Protein AF-A0A1J5P901-F1 (afdb_monomer_lite)

Structure (mmCIF, N/CA/C/O backbone):
data_AF-A0A1J5P901-F1
#
_entry.id   AF-A0A1J5P901-F1
#
loop_
_atom_site.group_PDB
_atom_site.id
_atom_site.type_symbol
_atom_site.label_atom_id
_atom_site.label_alt_id
_atom_site.label_comp_id
_atom_site.label_asym_id
_atom_site.label_entity_id
_atom_site.label_seq_id
_atom_site.pdbx_PDB_ins_code
_atom_site.Cartn_x
_atom_site.Cartn_y
_atom_site.Cartn_z
_atom_site.occupancy
_atom_site.B_iso_or_equiv
_atom_site.auth_seq_id
_atom_site.auth_comp_id
_atom_site.auth_asym_id
_atom_site.auth_atom_id
_atom_site.pdbx_PDB_model_num
ATOM 1 N N . MET A 1 1 ? 9.856 7.456 2.196 1.00 56.25 1 MET A N 1
ATOM 2 C CA . MET A 1 1 ? 8.684 7.081 3.009 1.00 56.25 1 MET A CA 1
ATOM 3 C C . MET A 1 1 ? 7.449 7.337 2.166 1.00 56.25 1 MET A C 1
ATOM 5 O O . MET A 1 1 ? 7.352 8.436 1.635 1.00 56.25 1 MET A O 1
ATOM 9 N N . SER A 1 2 ? 6.586 6.342 1.961 1.00 74.00 2 SER A N 1
ATOM 10 C CA . SER A 1 2 ? 5.309 6.524 1.257 1.00 74.00 2 SER A CA 1
ATOM 11 C C . SER A 1 2 ? 4.240 7.080 2.201 1.00 74.00 2 SER A C 1
ATOM 13 O O . SER A 1 2 ? 4.301 6.855 3.410 1.00 74.00 2 SER A O 1
ATOM 15 N N . ASP A 1 3 ? 3.232 7.771 1.664 1.00 76.12 3 ASP A N 1
ATOM 16 C CA . ASP A 1 3 ? 2.115 8.296 2.467 1.00 76.12 3 ASP A CA 1
ATOM 17 C C . ASP A 1 3 ? 1.389 7.182 3.235 1.00 76.12 3 ASP A C 1
ATOM 19 O O . ASP A 1 3 ? 0.954 7.381 4.368 1.00 76.12 3 ASP A O 1
ATOM 23 N N . LEU A 1 4 ? 1.338 5.974 2.664 1.00 76.81 4 LEU A N 1
ATOM 24 C CA . LEU A 1 4 ? 0.795 4.792 3.326 1.00 76.81 4 LEU A CA 1
ATOM 25 C C . LEU A 1 4 ? 1.593 4.411 4.588 1.00 76.81 4 LEU A C 1
ATOM 27 O O . LEU A 1 4 ? 0.978 4.116 5.610 1.00 76.81 4 LEU A O 1
ATOM 31 N N . GLN A 1 5 ? 2.932 4.475 4.553 1.00 77.94 5 GLN A N 1
ATOM 32 C CA . GLN A 1 5 ? 3.780 4.263 5.740 1.00 77.94 5 GLN A CA 1
ATOM 33 C C . GLN A 1 5 ? 3.544 5.345 6.799 1.00 77.94 5 GLN A C 1
ATOM 35 O O . GLN A 1 5 ? 3.450 5.039 7.984 1.00 77.94 5 GLN A O 1
ATOM 40 N N . ILE A 1 6 ? 3.394 6.609 6.386 1.00 78.19 6 ILE A N 1
ATOM 41 C CA . ILE A 1 6 ? 3.147 7.724 7.315 1.00 78.19 6 ILE A CA 1
ATOM 42 C C . ILE A 1 6 ? 1.821 7.518 8.057 1.00 78.19 6 ILE A C 1
ATOM 44 O O . ILE A 1 6 ? 1.776 7.622 9.283 1.00 78.19 6 ILE A O 1
ATOM 48 N N . GLN A 1 7 ? 0.747 7.183 7.338 1.00 78.88 7 GLN A N 1
ATOM 49 C CA . GLN A 1 7 ? -0.568 6.968 7.948 1.00 78.88 7 GLN A CA 1
ATOM 50 C C . GLN A 1 7 ? -0.613 5.693 8.803 1.00 78.88 7 GLN A C 1
ATOM 52 O O . GLN A 1 7 ? -1.193 5.698 9.889 1.00 78.88 7 GLN A O 1
ATOM 57 N N . ALA A 1 8 ? 0.030 4.610 8.360 1.00 77.88 8 ALA A N 1
ATOM 58 C CA . ALA A 1 8 ? 0.092 3.352 9.102 1.00 77.88 8 ALA A CA 1
ATOM 59 C C . ALA A 1 8 ? 0.932 3.471 10.387 1.00 77.88 8 ALA A C 1
ATOM 61 O O . ALA A 1 8 ? 0.526 2.989 11.451 1.00 77.88 8 ALA A O 1
ATOM 62 N N . GLY A 1 9 ? 2.064 4.175 10.312 1.00 77.19 9 GLY A N 1
ATOM 63 C CA . GLY A 1 9 ? 2.898 4.519 11.460 1.00 77.19 9 GLY A CA 1
ATOM 64 C C . GLY A 1 9 ? 2.169 5.437 12.440 1.00 77.19 9 GLY A C 1
ATOM 65 O O . GLY A 1 9 ? 2.145 5.151 13.636 1.00 77.19 9 GLY A O 1
ATOM 66 N N . SER A 1 10 ? 1.488 6.474 11.939 1.00 81.12 10 SER A N 1
ATOM 67 C CA . SER A 1 10 ? 0.674 7.377 12.762 1.00 81.12 10 SER A CA 1
ATOM 68 C C . SER A 1 10 ? -0.440 6.631 13.498 1.00 81.12 10 SER A C 1
ATOM 70 O O . SER A 1 10 ? -0.573 6.792 14.710 1.00 81.12 10 SER A O 1
ATOM 72 N N . LEU A 1 11 ? -1.181 5.744 12.819 1.00 81.62 11 LEU A N 1
ATOM 73 C CA . LEU A 1 11 ? -2.209 4.924 13.465 1.00 81.62 11 LEU A CA 1
ATOM 74 C C . LEU A 1 11 ? -1.613 4.011 14.541 1.00 81.62 11 LEU A C 1
ATOM 76 O O . LEU A 1 11 ? -2.165 3.912 15.634 1.00 81.62 11 LEU A O 1
ATOM 80 N N . SER A 1 12 ? -0.480 3.367 14.253 1.00 80.50 12 SER A N 1
ATOM 81 C CA . SER A 1 12 ? 0.206 2.489 15.208 1.00 80.50 12 SER A CA 1
ATOM 82 C C . SER A 1 12 ? 0.647 3.244 16.456 1.00 80.50 12 SER A C 1
ATOM 84 O O . SER A 1 12 ? 0.501 2.747 17.573 1.00 80.50 12 SER A O 1
ATOM 86 N N . GLN A 1 13 ? 1.160 4.458 16.270 1.00 79.69 13 GLN A N 1
ATOM 87 C CA . GLN A 1 13 ? 1.625 5.315 17.348 1.00 79.69 13 GLN A CA 1
ATOM 88 C C . GLN A 1 13 ? 0.450 5.832 18.186 1.00 79.69 13 GLN A C 1
ATOM 90 O O . GLN A 1 13 ? 0.467 5.673 19.401 1.00 79.69 13 GLN A O 1
ATOM 95 N N . LEU A 1 14 ? -0.616 6.322 17.546 1.00 77.44 14 LEU A N 1
ATOM 96 C CA . LEU A 1 14 ? -1.849 6.761 18.213 1.00 77.44 14 LEU A CA 1
ATOM 97 C C . LEU A 1 14 ? -2.552 5.623 18.969 1.00 77.44 14 LEU A C 1
ATOM 99 O O . LEU A 1 14 ? -3.108 5.831 20.043 1.00 77.44 14 LEU A O 1
ATOM 103 N N . ALA A 1 15 ? -2.522 4.407 18.427 1.00 77.12 15 ALA A N 1
ATOM 104 C CA . ALA A 1 15 ? -3.073 3.225 19.079 1.00 77.12 15 ALA A CA 1
ATOM 105 C C . ALA A 1 15 ? -2.242 2.758 20.287 1.00 77.12 15 ALA A C 1
ATOM 107 O O . ALA A 1 15 ? -2.788 2.135 21.198 1.00 77.12 15 ALA A O 1
ATOM 108 N N . SER A 1 16 ? -0.939 3.056 20.292 1.00 72.44 16 SER A N 1
ATOM 109 C CA . SER A 1 16 ? -0.000 2.671 21.354 1.00 72.44 16 SER A CA 1
ATOM 110 C C . SER A 1 16 ? 0.144 3.735 22.447 1.00 72.44 16 SER A C 1
ATOM 112 O O . SER A 1 16 ? 0.612 3.415 23.540 1.00 72.44 16 SER A O 1
ATOM 114 N N . ASP A 1 17 ? -0.255 4.982 22.175 1.00 70.25 17 ASP A N 1
ATOM 115 C CA . ASP A 1 17 ? -0.179 6.100 23.117 1.00 70.25 17 ASP A CA 1
ATOM 116 C C . ASP A 1 17 ? -1.301 5.973 24.162 1.00 70.25 17 ASP A C 1
ATOM 118 O O . ASP A 1 17 ? -2.434 6.445 24.022 1.00 70.25 17 ASP A O 1
ATOM 122 N N . GLY A 1 18 ? -1.001 5.170 25.183 1.00 58.97 18 GLY A N 1
ATOM 123 C CA . GLY A 1 18 ? -1.929 4.717 26.206 1.00 58.97 18 GLY A CA 1
ATOM 124 C C . GLY A 1 18 ? -2.666 5.864 26.900 1.00 58.97 18 GLY A C 1
ATOM 125 O O . GLY A 1 18 ? -2.140 6.482 27.819 1.00 58.97 18 GLY A O 1
ATOM 126 N N . LYS A 1 19 ? -3.944 6.025 26.527 1.00 55.53 19 LYS A N 1
ATOM 127 C CA . LYS A 1 19 ? -5.032 6.792 27.179 1.00 55.53 19 LYS A CA 1
ATOM 128 C C . LYS A 1 19 ? -5.231 8.265 26.801 1.00 55.53 19 LYS A C 1
ATOM 130 O O . LYS A 1 19 ? -6.296 8.779 27.130 1.00 55.53 19 LYS A O 1
ATOM 135 N N . THR A 1 20 ? -4.328 8.926 26.084 1.00 60.38 20 THR A N 1
ATOM 136 C CA . THR A 1 20 ? -4.456 10.364 25.740 1.00 60.38 20 THR A CA 1
ATOM 137 C C . THR A 1 20 ? -5.143 10.643 24.405 1.00 60.38 20 THR A C 1
ATOM 139 O O . THR A 1 20 ? -5.625 11.754 24.196 1.00 60.38 20 THR A O 1
ATOM 142 N N . VAL A 1 21 ? -5.230 9.656 23.510 1.00 68.38 21 VAL A N 1
ATOM 143 C CA . VAL A 1 21 ? -5.792 9.854 22.166 1.00 68.38 21 VAL A CA 1
ATOM 144 C C . VAL A 1 21 ? -7.317 9.767 22.181 1.00 68.38 21 VAL A C 1
ATOM 146 O O . VAL A 1 21 ? -7.892 8.764 22.632 1.00 68.38 21 VAL A O 1
ATOM 149 N N . SER A 1 22 ? -7.980 10.805 21.663 1.00 78.75 22 SER A N 1
ATOM 150 C CA . SER A 1 22 ? -9.438 10.848 21.607 1.00 78.75 22 SER A CA 1
ATOM 151 C C . SER A 1 22 ? -9.991 9.810 20.611 1.00 78.75 22 SER A C 1
ATOM 153 O O . SER A 1 22 ? -9.355 9.511 19.595 1.00 78.75 22 SER A O 1
ATOM 155 N N . PRO A 1 23 ? -11.197 9.257 20.845 1.00 79.25 23 PRO A N 1
ATOM 156 C CA . PRO A 1 23 ? -11.860 8.381 19.874 1.00 79.25 23 PRO A CA 1
ATOM 157 C C . PRO A 1 23 ? -12.034 9.030 18.491 1.00 79.25 23 PRO A C 1
ATOM 159 O O . PRO A 1 23 ? -12.030 8.340 17.470 1.00 79.25 23 PRO A O 1
ATOM 162 N N . GLN A 1 24 ? -12.152 10.360 18.449 1.00 81.94 24 GLN A N 1
ATOM 163 C CA . GLN A 1 24 ? -12.277 11.135 17.219 1.00 81.94 24 GLN A CA 1
ATOM 164 C C . GLN A 1 24 ? -10.964 11.178 16.423 1.00 81.94 24 GLN A C 1
ATOM 166 O O . GLN A 1 24 ? -10.995 11.025 15.199 1.00 81.94 24 GLN A O 1
ATOM 171 N N . ASP A 1 25 ? -9.820 11.309 17.097 1.00 80.12 25 ASP A N 1
ATOM 172 C CA . ASP A 1 25 ? -8.501 11.269 16.452 1.00 80.12 25 ASP A CA 1
ATOM 173 C C . ASP A 1 25 ? -8.222 9.880 15.871 1.00 80.12 25 ASP A C 1
ATOM 175 O O . ASP A 1 25 ? -7.805 9.758 14.720 1.00 80.12 25 ASP A O 1
ATOM 179 N N . LEU A 1 26 ? -8.552 8.820 16.619 1.00 82.88 26 LEU A N 1
ATOM 180 C CA . LEU A 1 26 ? -8.452 7.438 16.134 1.00 82.88 26 LEU A CA 1
ATOM 181 C C . LEU A 1 26 ? -9.359 7.196 14.927 1.00 82.88 26 LEU A C 1
ATOM 183 O O . LEU A 1 26 ? -8.920 6.639 13.925 1.00 82.88 26 LEU A O 1
ATOM 187 N N . THR A 1 27 ? -10.609 7.654 14.986 1.00 86.38 27 THR A N 1
ATOM 188 C CA . THR A 1 27 ? -11.549 7.537 13.863 1.00 86.38 27 THR A CA 1
ATOM 189 C C . THR A 1 27 ? -11.035 8.265 12.619 1.00 86.38 27 THR A C 1
ATOM 191 O O . THR A 1 27 ? -11.126 7.737 11.508 1.00 86.38 27 THR A O 1
ATOM 194 N N . SER A 1 28 ? -10.450 9.451 12.795 1.00 83.00 28 SER A N 1
ATOM 195 C CA . SER A 1 28 ? -9.875 10.240 11.701 1.00 83.00 28 SER A CA 1
ATOM 196 C C . SER A 1 28 ? -8.655 9.550 11.090 1.00 83.00 28 SER A C 1
ATOM 198 O O . SER A 1 28 ? -8.580 9.420 9.870 1.00 83.00 28 SER A O 1
ATOM 200 N N . ALA A 1 29 ? -7.749 9.029 11.921 1.00 83.50 29 ALA A N 1
ATOM 201 C CA . ALA A 1 29 ? -6.572 8.287 11.473 1.00 83.50 29 ALA A CA 1
ATOM 202 C C . ALA A 1 29 ? -6.953 7.009 10.707 1.00 83.50 29 ALA A C 1
ATOM 204 O O . ALA A 1 29 ? -6.410 6.740 9.638 1.00 83.50 29 ALA A O 1
ATOM 205 N N . VAL A 1 30 ? -7.940 6.250 11.198 1.00 88.00 30 VAL A N 1
ATOM 206 C CA . VAL A 1 30 ? -8.452 5.057 10.503 1.00 88.00 30 VAL A CA 1
ATOM 207 C C . VAL A 1 30 ? -9.093 5.428 9.168 1.00 88.00 30 VAL A C 1
ATOM 209 O O . VAL A 1 30 ? -8.835 4.772 8.161 1.00 88.00 30 VAL A O 1
ATOM 212 N N . THR A 1 31 ? -9.890 6.497 9.131 1.00 87.56 31 THR A N 1
ATOM 213 C CA . THR A 1 31 ? -10.518 6.985 7.893 1.00 87.56 31 THR A CA 1
ATOM 214 C C . THR A 1 31 ? -9.466 7.391 6.861 1.00 87.56 31 THR A C 1
ATOM 216 O O . THR A 1 31 ? -9.563 7.002 5.694 1.00 87.56 31 THR A O 1
ATOM 219 N N . ALA A 1 32 ? -8.436 8.126 7.288 1.00 84.12 32 ALA A N 1
ATOM 220 C CA . ALA A 1 32 ? -7.321 8.513 6.434 1.00 84.12 32 ALA A CA 1
ATOM 221 C C . ALA A 1 32 ? -6.581 7.281 5.902 1.00 84.12 32 ALA A C 1
ATOM 223 O O . ALA A 1 32 ? -6.389 7.165 4.693 1.00 84.12 32 ALA A O 1
ATOM 224 N N . LEU A 1 33 ? -6.241 6.323 6.768 1.00 84.94 33 LEU A N 1
ATOM 225 C CA . LEU A 1 33 ? -5.533 5.110 6.367 1.00 84.94 33 LEU A CA 1
ATOM 226 C C . LEU A 1 33 ? -6.336 4.272 5.363 1.00 84.94 33 LEU A C 1
ATOM 228 O O . LEU A 1 33 ? -5.783 3.853 4.350 1.00 84.94 33 LEU A O 1
ATOM 232 N N . VAL A 1 34 ? -7.638 4.075 5.592 1.00 88.31 34 VAL A N 1
ATOM 233 C CA . VAL A 1 34 ? -8.535 3.376 4.653 1.00 88.31 34 VAL A CA 1
ATOM 234 C C . VAL A 1 34 ? -8.572 4.085 3.295 1.00 88.31 34 VAL A C 1
ATOM 236 O O . VAL A 1 34 ? -8.455 3.435 2.256 1.00 88.31 34 VAL A O 1
ATOM 239 N N . SER A 1 35 ? -8.686 5.416 3.291 1.00 86.25 35 SER A N 1
ATOM 240 C CA . SER A 1 35 ? -8.692 6.222 2.064 1.00 86.25 35 SER A CA 1
ATOM 241 C C . SER A 1 35 ? -7.374 6.108 1.288 1.00 86.25 35 SER A C 1
ATOM 243 O O . SER A 1 35 ? -7.373 5.838 0.083 1.00 86.25 35 SER A O 1
ATOM 245 N N . PHE A 1 36 ? -6.239 6.244 1.977 1.00 82.94 36 PHE A N 1
ATOM 246 C CA . PHE A 1 36 ? -4.911 6.123 1.373 1.00 82.94 36 PHE A CA 1
ATOM 247 C C . PHE A 1 36 ? -4.635 4.715 0.859 1.00 82.94 36 PHE A C 1
ATOM 249 O O . PHE A 1 36 ? -4.092 4.558 -0.235 1.00 82.94 36 PHE A O 1
ATOM 256 N N . PHE A 1 37 ? -5.040 3.692 1.605 1.00 85.00 37 PHE A N 1
ATOM 257 C CA . PHE A 1 37 ? -4.918 2.306 1.181 1.00 85.00 37 PHE A CA 1
ATOM 258 C C . PHE A 1 37 ? -5.706 2.056 -0.112 1.00 85.00 37 PHE A C 1
ATOM 260 O O . PHE A 1 37 ? -5.144 1.552 -1.082 1.00 85.00 37 PHE A O 1
ATOM 267 N N . ASN A 1 38 ? -6.968 2.490 -0.174 1.00 86.88 38 ASN A N 1
ATOM 268 C CA . ASN A 1 38 ? -7.804 2.357 -1.372 1.00 86.88 38 ASN A CA 1
ATOM 269 C C . ASN A 1 38 ? -7.259 3.152 -2.566 1.00 86.88 38 ASN A C 1
ATOM 271 O O . ASN A 1 38 ? -7.299 2.681 -3.700 1.00 86.88 38 ASN A O 1
ATOM 275 N N . THR A 1 39 ? -6.720 4.347 -2.321 1.00 84.25 39 THR A N 1
ATOM 276 C CA . THR A 1 39 ? -6.077 5.162 -3.362 1.00 84.25 39 THR A CA 1
ATOM 277 C C . THR A 1 39 ? -4.817 4.478 -3.893 1.00 84.25 39 THR A C 1
ATOM 279 O O . THR A 1 39 ? -4.583 4.449 -5.103 1.00 84.25 39 THR A O 1
ATOM 282 N N . SER A 1 40 ? -4.024 3.876 -3.005 1.00 80.38 40 SER A N 1
ATOM 283 C CA . SER A 1 40 ? -2.800 3.157 -3.365 1.00 80.38 40 SER A CA 1
ATOM 284 C C . SER A 1 40 ? -3.113 1.916 -4.199 1.00 80.38 40 SER A C 1
ATOM 286 O O . SER A 1 40 ? -2.547 1.752 -5.277 1.00 80.38 40 SER A O 1
ATOM 288 N N . THR A 1 41 ? -4.069 1.083 -3.775 1.00 82.38 41 THR A N 1
ATOM 289 C CA . THR A 1 41 ? -4.474 -0.110 -4.540 1.00 82.38 41 THR A CA 1
ATOM 290 C C . THR A 1 41 ? -5.100 0.259 -5.885 1.00 82.38 41 THR A C 1
ATOM 292 O O . THR A 1 41 ? -4.784 -0.364 -6.897 1.00 82.38 41 THR A O 1
ATOM 295 N N . ALA A 1 42 ? -5.906 1.324 -5.957 1.00 82.19 42 ALA A N 1
ATOM 296 C CA . ALA A 1 42 ? -6.435 1.832 -7.225 1.00 82.19 42 ALA A CA 1
ATOM 297 C C . ALA A 1 42 ? -5.326 2.325 -8.173 1.00 82.19 42 ALA A C 1
ATOM 299 O O . ALA A 1 42 ? -5.357 2.034 -9.372 1.00 82.19 42 ALA A O 1
ATOM 300 N N . THR A 1 43 ? -4.322 3.029 -7.641 1.00 79.88 43 THR A N 1
ATOM 301 C CA . THR A 1 43 ? -3.163 3.510 -8.412 1.00 79.88 43 THR A CA 1
ATOM 302 C C . THR A 1 43 ? -2.361 2.341 -8.974 1.00 79.88 43 THR A C 1
ATOM 304 O O . THR A 1 43 ? -2.064 2.304 -10.168 1.00 79.88 43 THR A O 1
ATOM 307 N N . VAL A 1 44 ? -2.075 1.340 -8.141 1.00 80.81 44 VAL A N 1
ATOM 308 C CA . VAL A 1 44 ? -1.341 0.133 -8.535 1.00 80.81 44 VAL A CA 1
ATOM 309 C C . VAL A 1 44 ? -2.114 -0.671 -9.587 1.00 80.81 44 VAL A C 1
ATOM 311 O O . VAL A 1 44 ? -1.541 -1.077 -10.596 1.00 80.81 44 VAL A O 1
ATOM 314 N N . ARG A 1 45 ? -3.431 -0.841 -9.431 1.00 80.94 45 ARG A N 1
ATOM 315 C CA . ARG A 1 45 ? -4.275 -1.512 -10.438 1.00 80.94 45 ARG A CA 1
ATOM 316 C C . ARG A 1 45 ? -4.331 -0.757 -11.758 1.00 80.94 45 ARG A C 1
ATOM 318 O O . ARG A 1 45 ? -4.314 -1.385 -12.813 1.00 80.94 45 ARG A O 1
ATOM 325 N N . THR A 1 46 ? -4.365 0.573 -11.706 1.00 79.81 46 THR A N 1
ATOM 326 C CA . THR A 1 46 ? -4.294 1.415 -12.907 1.00 79.81 46 THR A CA 1
ATOM 327 C C . THR A 1 46 ? -2.959 1.209 -13.617 1.00 79.81 46 THR A C 1
ATOM 329 O O . THR A 1 46 ? -2.947 0.987 -14.824 1.00 79.81 46 THR A O 1
ATOM 332 N N . ALA A 1 47 ? -1.848 1.184 -12.873 1.00 72.88 47 ALA A N 1
ATOM 333 C CA . ALA A 1 47 ? -0.527 0.886 -13.423 1.00 72.88 47 ALA A CA 1
ATOM 334 C C . ALA A 1 47 ? -0.458 -0.524 -14.040 1.00 72.88 47 ALA A C 1
ATOM 336 O O . ALA A 1 47 ? 0.103 -0.692 -15.119 1.00 72.88 47 ALA A O 1
ATOM 337 N N . ALA A 1 48 ? -1.097 -1.519 -13.416 1.00 76.00 48 ALA A N 1
ATOM 338 C CA . ALA A 1 48 ? -1.183 -2.883 -13.940 1.00 76.00 48 ALA A CA 1
ATOM 339 C C . ALA A 1 48 ? -2.046 -3.021 -15.209 1.00 76.00 48 ALA A C 1
ATOM 341 O O . ALA A 1 48 ? -1.910 -4.006 -15.938 1.00 76.00 48 ALA A O 1
ATOM 342 N N . ALA A 1 49 ? -2.956 -2.074 -15.454 1.00 76.50 49 ALA A N 1
ATOM 343 C CA . ALA A 1 49 ? -3.858 -2.064 -16.604 1.00 76.50 49 ALA A CA 1
ATOM 344 C C . ALA A 1 49 ? -3.304 -1.281 -17.807 1.00 76.50 49 ALA A C 1
ATOM 346 O O . ALA A 1 49 ? -3.912 -1.314 -18.879 1.00 76.50 49 ALA A O 1
ATOM 347 N N . LEU A 1 50 ? -2.175 -0.575 -17.650 1.00 72.75 50 LEU A N 1
ATOM 348 C CA . LEU A 1 50 ? -1.569 0.178 -18.744 1.00 72.75 50 LEU A CA 1
ATOM 349 C C . LEU A 1 50 ? -1.095 -0.779 -19.854 1.00 72.75 50 LEU A C 1
ATOM 351 O O . LEU A 1 50 ? -0.340 -1.715 -19.581 1.00 72.75 50 LEU A O 1
ATOM 355 N N . PRO A 1 51 ? -1.508 -0.558 -21.115 1.00 61.53 51 PRO A N 1
ATOM 356 C CA . PRO A 1 51 ? -1.021 -1.347 -22.237 1.00 61.53 51 PRO A CA 1
ATOM 357 C C . PRO A 1 51 ? 0.470 -1.061 -22.464 1.00 61.53 51 PRO A C 1
ATOM 359 O O . PRO A 1 51 ? 0.876 0.093 -22.594 1.00 61.53 51 PRO A O 1
ATOM 362 N N . GLY A 1 52 ? 1.291 -2.111 -22.512 1.00 67.25 52 GLY A N 1
ATOM 363 C CA . GLY A 1 52 ? 2.743 -1.977 -22.607 1.00 67.25 52 GLY A CA 1
ATOM 364 C C . GLY A 1 52 ? 3.485 -3.236 -22.168 1.00 67.25 52 GLY A C 1
ATOM 365 O O . GLY A 1 52 ? 2.996 -4.350 -22.347 1.00 67.25 52 GLY A O 1
ATOM 366 N N . ASP A 1 53 ? 4.685 -3.048 -21.618 1.00 60.28 53 ASP A N 1
ATOM 367 C CA . ASP A 1 53 ? 5.560 -4.130 -21.164 1.00 60.28 53 ASP A CA 1
ATOM 368 C C . ASP A 1 53 ? 4.875 -4.982 -20.065 1.00 60.28 53 ASP A C 1
ATOM 370 O O . ASP A 1 53 ? 4.389 -4.426 -19.075 1.00 60.28 53 ASP A O 1
ATOM 374 N N . PRO A 1 54 ? 4.798 -6.322 -20.205 1.00 62.78 54 PRO A N 1
ATOM 375 C CA . PRO A 1 54 ? 4.119 -7.193 -19.241 1.00 62.78 54 PRO A CA 1
ATOM 376 C C . PRO A 1 54 ? 4.779 -7.224 -17.856 1.00 62.78 54 PRO A C 1
ATOM 378 O O . PRO A 1 54 ? 4.135 -7.623 -16.886 1.00 62.78 54 PRO A O 1
ATOM 381 N N . VAL A 1 55 ? 6.045 -6.819 -17.748 1.00 64.19 55 VAL A N 1
ATOM 382 C CA . VAL A 1 55 ? 6.828 -6.911 -16.511 1.00 64.19 55 VAL A CA 1
ATOM 383 C C . VAL A 1 55 ? 6.373 -5.890 -15.448 1.00 64.19 55 VAL A C 1
ATOM 385 O O . VAL A 1 55 ? 5.994 -6.327 -14.361 1.00 64.19 55 VAL A O 1
ATOM 388 N N . PRO A 1 56 ? 6.282 -4.571 -15.732 1.00 68.25 56 PRO A N 1
ATOM 389 C CA . PRO A 1 56 ? 5.671 -3.598 -14.818 1.00 68.25 56 PRO A CA 1
ATOM 390 C C . PRO A 1 56 ? 4.247 -3.963 -14.380 1.00 68.25 56 PRO A C 1
ATOM 392 O O . PRO A 1 56 ? 3.858 -3.704 -13.243 1.00 68.25 56 PRO A O 1
ATOM 395 N N . ALA A 1 57 ? 3.470 -4.596 -15.265 1.00 73.25 57 ALA A N 1
ATOM 396 C CA . ALA A 1 57 ? 2.115 -5.032 -14.947 1.00 73.25 57 ALA A CA 1
ATOM 397 C C . ALA A 1 57 ? 2.084 -6.217 -13.963 1.00 73.25 57 ALA A C 1
ATOM 399 O O . ALA A 1 57 ? 1.165 -6.315 -13.149 1.00 73.25 57 ALA A O 1
ATOM 400 N N . GLN A 1 58 ? 3.070 -7.117 -14.021 1.00 76.50 58 GLN A N 1
ATOM 401 C CA . GLN A 1 58 ? 3.226 -8.207 -13.054 1.00 76.50 58 GLN A CA 1
ATOM 402 C C . GLN A 1 58 ? 3.693 -7.694 -11.692 1.00 76.50 58 GLN A C 1
ATOM 404 O O . GLN A 1 58 ? 3.106 -8.083 -10.686 1.00 76.50 58 GLN A O 1
ATOM 409 N N . ASP A 1 59 ? 4.668 -6.784 -11.664 1.00 78.31 59 ASP A N 1
ATOM 410 C CA . ASP A 1 59 ? 5.162 -6.183 -10.419 1.00 78.31 59 ASP A CA 1
ATOM 411 C C . ASP A 1 59 ? 4.043 -5.381 -9.727 1.00 78.31 59 ASP A C 1
ATOM 413 O O . ASP A 1 59 ? 3.805 -5.541 -8.533 1.00 78.31 59 ASP A O 1
ATOM 417 N N . ALA A 1 60 ? 3.249 -4.616 -10.487 1.00 77.56 60 ALA A N 1
ATOM 418 C CA . ALA A 1 60 ? 2.069 -3.931 -9.961 1.00 77.56 60 ALA A CA 1
ATOM 419 C C . ALA A 1 60 ? 1.007 -4.910 -9.416 1.00 77.56 60 ALA A C 1
ATOM 421 O O . ALA A 1 60 ? 0.449 -4.687 -8.344 1.00 77.56 60 ALA A O 1
ATOM 422 N N . LYS A 1 61 ? 0.744 -6.037 -10.091 1.00 80.75 61 LYS A N 1
ATOM 423 C CA . LYS A 1 61 ? -0.141 -7.082 -9.541 1.00 80.75 61 LYS A CA 1
ATOM 424 C C . LYS A 1 61 ? 0.417 -7.702 -8.259 1.00 80.75 61 LYS A C 1
ATOM 426 O O . LYS A 1 61 ? -0.368 -7.986 -7.359 1.00 80.75 61 LYS A O 1
ATOM 431 N N . GLY A 1 62 ? 1.735 -7.889 -8.175 1.00 81.00 62 GLY A N 1
ATOM 432 C CA . GLY A 1 62 ? 2.424 -8.340 -6.965 1.00 81.00 62 GLY A CA 1
ATOM 433 C C . GLY A 1 62 ? 2.192 -7.381 -5.799 1.00 81.00 62 GLY A C 1
ATOM 434 O O . GLY A 1 62 ? 1.719 -7.808 -4.751 1.00 81.00 62 GLY A O 1
ATOM 435 N N . ILE A 1 63 ? 2.381 -6.077 -6.026 1.00 81.12 63 ILE A N 1
ATOM 436 C CA . ILE A 1 63 ? 2.131 -5.027 -5.024 1.00 81.12 63 ILE A CA 1
ATOM 437 C C . ILE A 1 63 ? 0.662 -5.027 -4.570 1.00 81.12 63 ILE A C 1
ATOM 439 O O . ILE A 1 63 ? 0.391 -4.967 -3.372 1.00 81.12 63 ILE A O 1
ATOM 443 N N . ASP A 1 64 ? -0.306 -5.122 -5.492 1.00 83.12 64 ASP A N 1
ATOM 444 C CA . ASP A 1 64 ? -1.735 -5.180 -5.130 1.00 83.12 64 ASP A CA 1
ATOM 445 C C . ASP A 1 64 ? -2.044 -6.421 -4.277 1.00 83.12 64 ASP A C 1
ATOM 447 O O . ASP A 1 64 ? -2.729 -6.323 -3.260 1.00 83.12 64 ASP A O 1
ATOM 451 N N . GLN A 1 65 ? -1.492 -7.585 -4.633 1.00 83.69 65 GLN A N 1
ATOM 452 C CA . GLN A 1 65 ? -1.657 -8.818 -3.859 1.00 83.69 65 GLN A CA 1
ATOM 453 C C . GLN A 1 65 ? -1.000 -8.735 -2.481 1.00 83.69 65 GLN A C 1
ATOM 455 O O . GLN A 1 65 ? -1.617 -9.145 -1.496 1.00 83.69 65 GLN A O 1
ATOM 460 N N . ALA A 1 66 ? 0.210 -8.183 -2.391 1.00 82.25 66 ALA A N 1
ATOM 461 C CA . ALA A 1 66 ? 0.920 -7.988 -1.136 1.00 82.25 66 ALA A CA 1
ATOM 462 C C . ALA A 1 66 ? 0.119 -7.074 -0.202 1.00 82.25 66 ALA A C 1
ATOM 464 O O . ALA A 1 66 ? -0.209 -7.481 0.914 1.00 82.25 66 ALA A O 1
ATOM 465 N N . LEU A 1 67 ? -0.327 -5.912 -0.691 1.00 79.88 67 LEU A N 1
ATOM 466 C CA . LEU A 1 67 ? -1.171 -4.986 0.068 1.00 79.88 67 LEU A CA 1
ATOM 467 C C . LEU A 1 67 ? -2.496 -5.631 0.492 1.00 79.88 67 LEU A C 1
ATOM 469 O O . LEU A 1 67 ? -2.880 -5.527 1.656 1.00 79.88 67 LEU A O 1
ATOM 473 N N . MET A 1 68 ? -3.184 -6.350 -0.400 1.00 82.25 68 MET A N 1
ATOM 474 C CA . MET A 1 68 ? -4.416 -7.076 -0.059 1.00 82.25 68 MET A CA 1
ATOM 475 C C . MET A 1 68 ? -4.182 -8.171 0.986 1.00 82.25 68 MET A C 1
ATOM 477 O O . MET A 1 68 ? -5.014 -8.361 1.877 1.00 82.25 68 MET A O 1
ATOM 481 N N . SER A 1 69 ? -3.043 -8.865 0.929 1.00 79.25 69 SER A N 1
ATOM 482 C CA . SER A 1 69 ? -2.708 -9.936 1.869 1.00 79.25 69 SER A CA 1
ATOM 483 C C . SER A 1 69 ? -2.558 -9.434 3.306 1.00 79.25 69 SER A C 1
ATOM 485 O O . SER A 1 69 ? -2.930 -10.157 4.231 1.00 79.25 69 SER A O 1
ATOM 487 N N . THR A 1 70 ? -2.126 -8.178 3.495 1.00 75.44 70 THR A N 1
ATOM 488 C CA . THR A 1 70 ? -2.023 -7.551 4.827 1.00 75.44 70 THR A CA 1
ATOM 489 C C . THR A 1 70 ? -3.359 -7.447 5.551 1.00 75.44 70 THR A C 1
ATOM 491 O O . THR A 1 70 ? -3.387 -7.389 6.782 1.00 75.44 70 THR A O 1
ATOM 494 N N . VAL A 1 71 ? -4.460 -7.444 4.792 1.00 73.44 71 VAL A N 1
ATOM 495 C CA . VAL A 1 71 ? -5.814 -7.313 5.327 1.00 73.44 71 VAL A CA 1
ATOM 496 C C . VAL A 1 71 ? -6.594 -8.624 5.248 1.00 73.44 71 VAL A C 1
ATOM 498 O O . VAL A 1 71 ? -7.364 -8.907 6.159 1.00 73.44 71 VAL A O 1
ATOM 501 N N . ALA A 1 72 ? -6.403 -9.436 4.202 1.00 66.81 72 ALA A N 1
ATOM 502 C CA . ALA A 1 72 ? -7.273 -10.575 3.897 1.00 66.81 72 ALA A CA 1
ATOM 503 C C . ALA A 1 72 ? -6.807 -11.943 4.440 1.00 66.81 72 ALA A C 1
ATOM 505 O O . ALA A 1 72 ? -7.652 -12.782 4.746 1.00 66.81 72 ALA A O 1
ATOM 506 N N . ASN A 1 73 ? -5.499 -12.200 4.567 1.00 58.09 73 ASN A N 1
ATOM 507 C CA . ASN A 1 73 ? -4.978 -13.578 4.664 1.00 58.09 73 ASN A CA 1
ATOM 508 C C . ASN A 1 73 ? -4.697 -14.097 6.082 1.00 58.09 73 ASN A C 1
ATOM 510 O O . ASN A 1 73 ? -4.138 -15.178 6.242 1.00 58.09 73 ASN A O 1
ATOM 514 N N . GLU A 1 74 ? -5.113 -13.377 7.120 1.00 55.44 74 GLU A N 1
ATOM 515 C CA . GLU A 1 74 ? -4.929 -13.811 8.505 1.00 55.44 74 GLU A CA 1
ATOM 516 C C . GLU A 1 74 ? -6.294 -14.082 9.158 1.00 55.44 74 GLU A C 1
ATOM 518 O O . GLU A 1 74 ? -7.002 -13.122 9.476 1.00 55.44 74 GLU A O 1
ATOM 523 N N . PRO A 1 75 ? -6.675 -15.359 9.387 1.00 49.00 75 PRO A N 1
ATOM 524 C CA . PRO A 1 75 ? -8.015 -15.750 9.843 1.00 49.00 75 PRO A CA 1
ATOM 525 C C . PRO A 1 75 ? -8.460 -15.130 11.183 1.00 49.00 75 PRO A C 1
ATOM 527 O O . PRO A 1 75 ? -9.649 -15.130 11.501 1.00 49.00 75 PRO A O 1
ATOM 530 N N . GLY A 1 76 ? -7.530 -14.577 11.971 1.00 56.72 76 GLY A N 1
ATOM 531 C CA . GLY A 1 76 ? -7.833 -13.784 13.170 1.00 56.72 76 GLY A CA 1
ATOM 532 C C . GLY A 1 76 ? -7.932 -12.271 12.925 1.00 56.72 76 GLY A C 1
ATOM 533 O O . GLY A 1 76 ? -8.680 -11.585 13.616 1.00 56.72 76 GLY A O 1
ATOM 534 N N . SER A 1 77 ? -7.222 -11.745 11.924 1.00 62.28 77 SER A N 1
ATOM 535 C CA . SER A 1 77 ? -7.154 -10.308 11.628 1.00 62.28 77 SER A CA 1
ATOM 536 C C . SER A 1 77 ? -8.391 -9.818 10.884 1.00 62.28 77 SER A C 1
ATOM 538 O O . SER A 1 77 ? -8.897 -8.747 11.198 1.00 62.28 77 SER A O 1
ATOM 540 N N . THR A 1 78 ? -8.918 -10.594 9.936 1.00 69.75 78 THR A N 1
ATOM 541 C CA . THR A 1 78 ? -10.144 -10.237 9.201 1.00 69.75 78 THR A CA 1
ATOM 542 C C . THR A 1 78 ? -11.361 -10.189 10.115 1.00 69.75 78 THR A C 1
ATOM 544 O O . THR A 1 78 ? -12.141 -9.246 10.035 1.00 69.75 78 THR A O 1
ATOM 547 N N .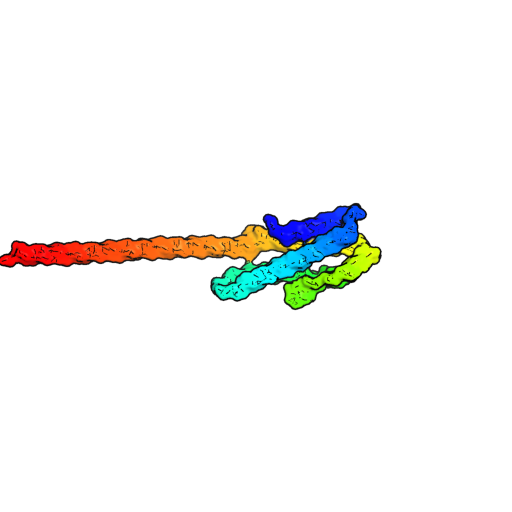 ASN A 1 79 ? -11.493 -11.150 11.032 1.00 80.75 79 ASN A N 1
ATOM 548 C CA . ASN A 1 79 ? -12.588 -11.172 12.003 1.00 80.75 7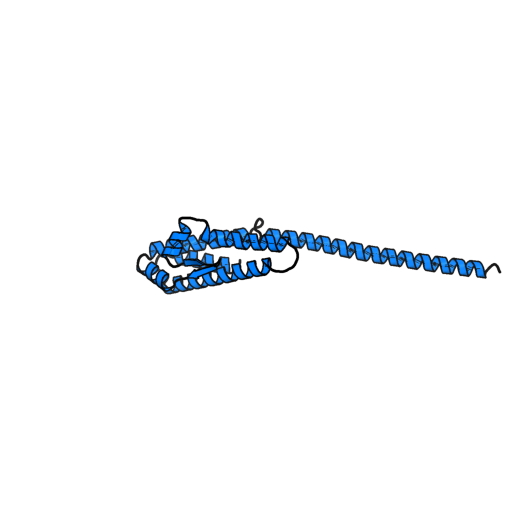9 ASN A CA 1
ATOM 549 C C . ASN A 1 79 ? -12.477 -10.034 13.030 1.00 80.75 79 ASN A C 1
ATOM 551 O O . ASN A 1 79 ? -13.481 -9.396 13.338 1.00 80.75 79 ASN A O 1
ATOM 555 N N . ALA A 1 80 ? -11.269 -9.738 13.523 1.00 84.88 80 ALA A N 1
ATOM 556 C CA . ALA A 1 80 ? -11.045 -8.630 14.453 1.00 84.88 80 ALA A CA 1
ATOM 557 C C . ALA A 1 80 ? -11.293 -7.260 13.797 1.00 84.88 80 ALA A C 1
ATOM 559 O O . ALA A 1 80 ? -11.948 -6.405 14.388 1.00 84.88 80 ALA A O 1
ATOM 560 N N . LEU A 1 81 ? -10.832 -7.066 12.557 1.00 88.50 81 LEU A N 1
ATOM 561 C CA . LEU A 1 81 ? -11.091 -5.851 11.781 1.00 88.50 81 LEU A CA 1
ATOM 562 C C . LEU A 1 81 ? -12.581 -5.699 11.452 1.00 88.50 81 LEU A C 1
ATOM 564 O O . LEU A 1 81 ? -13.145 -4.623 11.649 1.00 88.50 81 LEU A O 1
ATOM 568 N N . ALA A 1 82 ? -13.246 -6.782 11.043 1.00 89.56 82 ALA A N 1
ATOM 569 C CA . ALA A 1 82 ? -14.680 -6.770 10.771 1.00 89.56 82 ALA A CA 1
ATOM 570 C C . ALA A 1 82 ? -15.500 -6.459 12.031 1.00 89.56 82 ALA A C 1
ATOM 572 O O . ALA A 1 82 ? -16.482 -5.721 11.948 1.00 89.56 82 ALA A O 1
ATOM 573 N N . ALA A 1 83 ? -15.081 -6.958 13.200 1.00 89.38 83 ALA A N 1
ATOM 574 C CA . ALA A 1 83 ? -15.728 -6.669 14.478 1.00 89.38 83 ALA A CA 1
ATOM 575 C C . ALA A 1 83 ? -15.709 -5.169 14.822 1.00 89.38 83 ALA A C 1
ATOM 577 O O . ALA A 1 83 ? -16.686 -4.663 15.374 1.00 89.38 83 ALA A O 1
ATOM 578 N N . ILE A 1 84 ? -14.657 -4.446 14.422 1.00 90.56 84 ILE A N 1
ATOM 579 C CA . ILE A 1 84 ? -14.525 -2.992 14.619 1.00 90.56 84 ILE A CA 1
ATOM 580 C C . ILE A 1 84 ? -14.976 -2.164 13.401 1.00 90.56 84 ILE A C 1
ATOM 582 O O . ILE A 1 84 ? -14.769 -0.954 13.364 1.00 90.56 84 ILE A O 1
ATOM 586 N N . GLY A 1 85 ? -15.611 -2.792 12.406 1.00 90.75 85 GLY A N 1
ATOM 587 C CA . GLY A 1 85 ? -16.219 -2.106 11.263 1.00 90.75 85 GLY A CA 1
ATOM 588 C C . GLY A 1 85 ? -15.317 -1.907 10.043 1.00 90.75 85 GLY A C 1
ATOM 589 O O . GLY A 1 85 ? -15.698 -1.158 9.149 1.00 90.75 85 GLY A O 1
ATOM 590 N N . ILE A 1 86 ? -14.155 -2.556 9.966 1.00 90.31 86 ILE A N 1
ATOM 591 C CA . ILE A 1 86 ? -13.272 -2.529 8.791 1.00 90.31 86 ILE A CA 1
ATOM 592 C C . ILE A 1 86 ? -13.445 -3.838 8.016 1.00 90.31 86 ILE A C 1
ATOM 594 O O . ILE A 1 86 ? -13.154 -4.917 8.525 1.00 90.31 86 ILE A O 1
ATOM 598 N N . THR A 1 87 ? -13.910 -3.762 6.770 1.00 89.19 87 THR A N 1
ATOM 599 C CA . THR A 1 87 ? -14.154 -4.946 5.924 1.00 89.19 87 THR A CA 1
ATOM 600 C C . THR A 1 87 ? -13.511 -4.800 4.554 1.00 89.19 87 THR A C 1
ATOM 602 O O . THR A 1 87 ? -13.343 -3.689 4.061 1.00 89.19 87 THR A O 1
ATOM 605 N N . VAL A 1 88 ? -13.170 -5.922 3.919 1.00 85.88 88 VAL A N 1
ATOM 606 C CA . VAL A 1 88 ? -12.724 -5.943 2.520 1.00 85.88 88 VAL A CA 1
ATOM 607 C C . VAL A 1 88 ? -13.939 -6.194 1.626 1.00 85.88 88 VAL A C 1
ATOM 609 O O . VAL A 1 88 ? -14.632 -7.196 1.789 1.00 85.88 88 VAL A O 1
ATOM 612 N N . GLN A 1 89 ? -14.201 -5.301 0.674 1.00 82.06 89 GLN A N 1
ATOM 613 C CA . GLN A 1 89 ? -15.285 -5.402 -0.303 1.00 82.06 89 GLN A CA 1
ATOM 614 C C . GLN A 1 89 ? -14.740 -5.097 -1.698 1.00 82.06 89 GLN A C 1
ATOM 616 O O . GLN A 1 89 ? -14.131 -4.053 -1.911 1.00 82.06 89 GLN A O 1
ATOM 621 N N . ALA A 1 90 ? -14.936 -6.017 -2.647 1.00 78.81 90 ALA A N 1
ATOM 622 C CA . ALA A 1 90 ? -14.501 -5.858 -4.041 1.00 78.81 90 ALA A CA 1
ATOM 623 C C . ALA A 1 90 ? -13.018 -5.435 -4.210 1.00 78.81 90 ALA A C 1
ATOM 625 O O . ALA A 1 90 ? -12.675 -4.661 -5.101 1.00 78.81 90 ALA A O 1
ATOM 626 N N . GLY A 1 91 ? -12.126 -5.929 -3.341 1.00 76.56 91 GLY A N 1
ATOM 627 C CA . GLY A 1 91 ? -10.698 -5.587 -3.376 1.00 76.56 91 GLY A CA 1
ATOM 628 C C . GLY A 1 91 ? -10.365 -4.188 -2.843 1.00 76.56 91 GLY A C 1
ATOM 629 O O . GLY A 1 91 ? -9.304 -3.657 -3.164 1.00 76.56 91 GLY A O 1
ATOM 630 N N . ALA A 1 92 ? -11.255 -3.573 -2.069 1.00 83.50 92 ALA A N 1
ATOM 631 C CA . ALA A 1 92 ? -11.031 -2.316 -1.363 1.00 83.50 92 ALA A CA 1
ATOM 632 C C . ALA A 1 92 ? -11.483 -2.440 0.097 1.00 83.50 92 ALA A C 1
ATOM 634 O O . ALA A 1 92 ? -12.217 -3.359 0.459 1.00 83.50 92 ALA A O 1
ATOM 635 N N . LEU A 1 93 ? -11.049 -1.516 0.946 1.00 88.75 93 LEU A N 1
ATOM 636 C CA . LEU A 1 93 ? -11.491 -1.423 2.330 1.00 88.75 93 LEU A CA 1
ATOM 637 C C . LEU A 1 93 ? -12.744 -0.563 2.446 1.00 88.75 93 LEU A C 1
ATOM 639 O O . LEU A 1 93 ? -12.831 0.518 1.867 1.00 88.75 93 LEU A O 1
ATOM 643 N N . SER A 1 94 ? -13.686 -1.035 3.249 1.00 90.25 94 SER A N 1
ATOM 644 C CA . SER A 1 94 ? -14.883 -0.318 3.668 1.00 90.25 94 SER A CA 1
ATOM 645 C C . SER A 1 94 ? -14.839 -0.109 5.178 1.00 90.25 94 SER A C 1
ATOM 647 O O . SER A 1 94 ? -14.533 -1.041 5.926 1.00 90.25 94 SER A O 1
ATOM 649 N N . LEU A 1 95 ? -15.139 1.117 5.613 1.00 91.38 95 LEU A N 1
ATOM 650 C CA . LEU A 1 95 ? -15.172 1.520 7.015 1.00 91.38 95 LEU A CA 1
ATOM 651 C C . LEU A 1 95 ? -16.604 1.855 7.442 1.00 91.38 95 LEU A C 1
ATOM 653 O O . LEU A 1 95 ? -17.210 2.809 6.954 1.00 91.38 95 LEU A O 1
ATOM 657 N N . ASN A 1 96 ? -17.112 1.125 8.428 1.00 94.31 96 ASN A N 1
ATOM 658 C CA . ASN A 1 96 ? -18.315 1.473 9.164 1.00 94.31 96 ASN A CA 1
ATOM 659 C C . ASN A 1 96 ? -17.944 2.314 10.392 1.00 94.31 96 ASN A C 1
ATOM 661 O O . ASN A 1 96 ? -17.691 1.790 11.476 1.00 94.31 96 ASN A O 1
ATOM 665 N N . VAL A 1 97 ? -17.949 3.637 10.222 1.00 90.75 97 VAL A N 1
ATOM 666 C CA . VAL A 1 97 ? -17.586 4.601 11.277 1.00 90.75 97 VAL A CA 1
ATOM 667 C C . VAL A 1 97 ? -18.448 4.442 12.535 1.00 90.75 97 VAL A C 1
ATOM 669 O O . VAL A 1 97 ? -17.946 4.600 13.644 1.00 90.75 97 VAL A O 1
ATOM 672 N N . LYS A 1 98 ? -19.731 4.077 12.391 1.00 92.31 98 LYS A N 1
ATOM 673 C CA . LYS A 1 98 ? -20.624 3.861 13.543 1.00 92.31 98 LYS A CA 1
ATOM 674 C C . LYS A 1 98 ? -20.196 2.649 14.365 1.00 92.31 98 LYS A C 1
ATOM 676 O O . LYS A 1 98 ? -20.194 2.710 15.588 1.00 92.31 98 LYS A O 1
ATOM 681 N N . GLN A 1 99 ? -19.818 1.568 13.690 1.00 93.12 99 GLN A N 1
ATOM 682 C CA . GLN A 1 99 ? -19.354 0.350 14.346 1.00 93.12 99 GLN A CA 1
ATOM 683 C C . GLN A 1 99 ? -17.973 0.543 14.982 1.00 93.12 99 GLN A C 1
ATOM 685 O O . GLN A 1 99 ? -17.749 0.059 16.088 1.00 93.12 99 GLN A O 1
ATOM 690 N N . LEU A 1 100 ? -17.088 1.316 14.345 1.00 91.81 100 LEU A N 1
ATOM 691 C CA . LEU A 1 100 ? -15.813 1.710 14.944 1.00 91.81 100 LEU A CA 1
ATOM 692 C C . LEU A 1 100 ? -16.023 2.538 16.217 1.00 91.81 100 LEU A C 1
ATOM 694 O O . LEU A 1 100 ? -15.419 2.242 17.245 1.00 91.81 100 LEU A O 1
ATOM 698 N N . ALA A 1 101 ? -16.905 3.540 16.168 1.00 90.19 101 ALA A N 1
ATOM 699 C CA . ALA A 1 101 ? -17.242 4.353 17.334 1.00 90.19 101 ALA A CA 1
ATOM 700 C C . ALA A 1 101 ? -17.819 3.491 18.468 1.00 90.19 101 ALA A C 1
ATOM 702 O O . ALA A 1 101 ? -17.379 3.601 19.608 1.00 90.19 101 ALA A O 1
ATOM 703 N N . GLN A 1 102 ? -18.731 2.568 18.147 1.00 92.62 102 GLN A N 1
ATOM 704 C CA . GLN A 1 102 ? -19.290 1.626 19.118 1.00 92.62 102 GLN A CA 1
ATOM 705 C C . GLN A 1 102 ? -18.219 0.709 19.731 1.00 92.62 102 GLN A C 1
ATOM 707 O O . GLN A 1 102 ? -18.265 0.431 20.93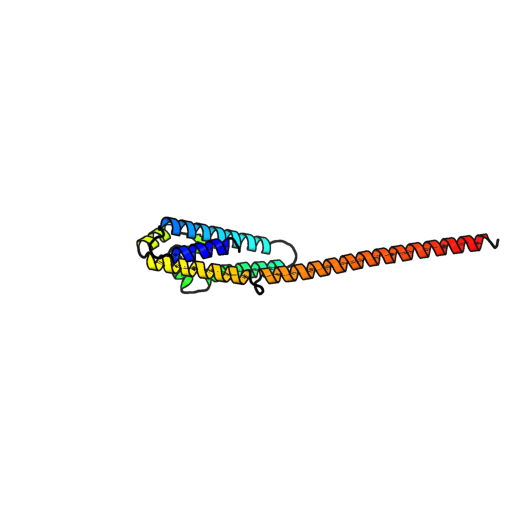0 1.00 92.62 102 GLN A O 1
ATOM 712 N N . ALA A 1 103 ? -17.259 0.237 18.933 1.00 90.69 103 ALA A N 1
ATOM 713 C CA . ALA A 1 103 ? -16.159 -0.599 19.406 1.00 90.69 103 ALA A CA 1
ATOM 714 C C . ALA A 1 103 ? -15.202 0.176 20.328 1.00 90.69 103 ALA A C 1
ATOM 716 O O . ALA A 1 103 ? -14.804 -0.350 21.368 1.00 90.69 103 ALA A O 1
ATOM 717 N N . LEU A 1 104 ? -14.894 1.435 19.992 1.00 88.88 104 LEU A N 1
ATOM 718 C CA . LEU A 1 104 ? -14.095 2.336 20.831 1.00 88.88 104 LEU A CA 1
ATOM 719 C C . LEU A 1 104 ? -14.783 2.654 22.166 1.00 88.88 104 LEU A C 1
ATOM 721 O O . LEU A 1 104 ? -14.091 2.754 23.174 1.00 88.88 104 LEU A O 1
ATOM 725 N N . ASP A 1 105 ? -16.113 2.759 22.189 1.00 89.06 105 ASP A N 1
ATOM 726 C CA . ASP A 1 105 ? -16.886 2.969 23.421 1.00 89.06 105 ASP A CA 1
ATOM 727 C C . ASP A 1 105 ? -16.971 1.695 24.277 1.00 89.06 105 ASP A C 1
ATOM 729 O O . ASP A 1 105 ? -16.813 1.737 25.495 1.00 89.06 105 ASP A O 1
ATOM 733 N N . SER A 1 106 ? -17.211 0.545 23.639 1.00 90.75 106 SER A N 1
ATOM 734 C CA . SER A 1 106 ? -17.479 -0.715 24.347 1.00 90.75 106 SER A CA 1
ATOM 735 C C . SER A 1 106 ? -16.203 -1.407 24.831 1.00 90.75 106 SER A C 1
ATOM 737 O O . SER A 1 106 ? -16.189 -1.983 25.914 1.00 90.75 106 SER A O 1
ATOM 739 N N . ASN A 1 107 ? -15.143 -1.395 24.016 1.00 89.56 107 ASN A N 1
ATOM 740 C CA . ASN A 1 107 ? -13.870 -2.072 24.280 1.00 89.56 107 ASN A CA 1
ATOM 741 C C . ASN A 1 107 ? -12.697 -1.225 23.746 1.00 89.56 107 ASN A C 1
ATOM 743 O O . ASN A 1 107 ? -12.060 -1.608 22.754 1.00 89.56 107 ASN A O 1
ATOM 747 N N . PRO A 1 108 ? -12.396 -0.072 24.372 1.00 85.94 108 PRO A N 1
ATOM 748 C CA . PRO A 1 108 ? -11.394 0.870 23.873 1.00 85.94 108 PRO A CA 1
ATOM 749 C C . PRO A 1 108 ? -10.006 0.241 23.727 1.00 85.94 108 PRO A C 1
ATOM 751 O O . PRO A 1 108 ? -9.354 0.429 22.701 1.00 85.94 108 PRO A O 1
ATOM 754 N N . ASP A 1 109 ? -9.563 -0.536 24.717 1.00 86.25 109 ASP A N 1
ATOM 755 C CA . ASP A 1 109 ? -8.211 -1.105 24.734 1.00 86.25 109 ASP A CA 1
ATOM 756 C C . ASP A 1 109 ? -8.032 -2.188 23.665 1.00 86.25 109 ASP A C 1
ATOM 758 O O . ASP A 1 109 ? -7.051 -2.172 22.922 1.00 86.25 109 ASP A O 1
ATOM 762 N N . THR A 1 110 ? -9.007 -3.092 23.521 1.00 87.19 110 THR A N 1
ATOM 763 C CA . THR A 1 110 ? -8.989 -4.116 22.467 1.00 87.19 110 THR A CA 1
ATOM 764 C C . THR A 1 110 ? -9.054 -3.478 21.085 1.00 87.19 110 THR A C 1
ATOM 766 O O . THR A 1 110 ? -8.270 -3.843 20.213 1.00 87.19 110 THR A O 1
ATOM 769 N N . THR A 1 111 ? -9.929 -2.487 20.891 1.00 88.50 111 THR A N 1
ATOM 770 C CA . THR A 1 111 ? -10.061 -1.783 19.608 1.00 88.50 111 THR A CA 1
ATOM 771 C C . THR A 1 111 ? -8.763 -1.072 19.237 1.00 88.50 111 THR A C 1
ATOM 773 O O . THR A 1 111 ? -8.277 -1.230 18.119 1.00 88.50 111 THR A O 1
ATOM 776 N N . ARG A 1 112 ? -8.141 -0.353 20.181 1.00 86.12 112 ARG A N 1
ATOM 777 C CA . ARG A 1 112 ? -6.827 0.274 19.978 1.00 86.12 112 ARG A CA 1
ATOM 778 C C . ARG A 1 112 ? -5.755 -0.762 19.655 1.00 86.12 112 ARG A C 1
ATOM 780 O O . ARG A 1 112 ? -5.042 -0.587 18.675 1.00 86.12 112 ARG A O 1
ATOM 787 N N . ALA A 1 113 ? -5.680 -1.866 20.394 1.00 85.44 113 ALA A N 1
ATOM 788 C CA . ALA A 1 113 ? -4.712 -2.927 20.121 1.00 85.44 113 ALA A CA 1
ATOM 789 C C . ALA A 1 113 ? -4.879 -3.516 18.709 1.00 85.44 113 ALA A C 1
ATOM 791 O O . ALA A 1 113 ? -3.891 -3.676 17.992 1.00 85.44 113 ALA A O 1
ATOM 792 N N . THR A 1 114 ? -6.116 -3.779 18.274 1.00 88.25 114 THR A N 1
ATOM 793 C CA . THR A 1 114 ? -6.411 -4.254 16.914 1.00 88.25 114 THR A CA 1
ATOM 794 C C . THR A 1 114 ? -5.985 -3.235 15.857 1.00 88.25 114 THR A C 1
ATOM 796 O O . THR A 1 114 ? -5.315 -3.605 14.893 1.00 88.25 114 THR A O 1
ATOM 799 N N . LEU A 1 115 ? -6.310 -1.953 16.046 1.00 87.44 115 LEU A N 1
ATOM 800 C CA . LEU A 1 115 ? -5.909 -0.881 15.129 1.00 87.44 115 LEU A CA 1
ATOM 801 C C . LEU A 1 115 ? -4.388 -0.707 15.067 1.00 87.44 115 LEU A C 1
ATOM 803 O O . LEU A 1 115 ? -3.839 -0.537 13.981 1.00 87.44 115 LEU A O 1
ATOM 807 N N . GLY A 1 116 ? -3.700 -0.796 16.205 1.00 84.62 116 GLY A N 1
ATOM 808 C CA . GLY A 1 116 ? -2.245 -0.698 16.278 1.00 84.62 116 GLY A CA 1
ATOM 809 C C . GLY A 1 116 ? -1.550 -1.859 15.574 1.00 84.62 116 GLY A C 1
ATOM 810 O O . GLY A 1 116 ? -0.648 -1.643 14.769 1.00 84.62 116 GLY A O 1
ATOM 811 N N . GLN A 1 117 ? -2.011 -3.093 15.797 1.00 86.31 117 GLN A N 1
ATOM 812 C CA . GLN A 1 117 ? -1.503 -4.267 15.080 1.00 86.31 117 GLN A CA 1
ATOM 813 C C . GLN A 1 117 ? -1.744 -4.161 13.574 1.00 86.31 117 GLN A C 1
ATOM 815 O O . GLN A 1 117 ? -0.886 -4.549 12.782 1.00 86.31 117 GLN A O 1
ATOM 820 N N . TRP A 1 118 ? -2.900 -3.638 13.169 1.00 86.31 118 TRP A N 1
ATOM 821 C CA . TRP A 1 118 ? -3.218 -3.433 11.763 1.00 86.31 118 TRP A CA 1
ATOM 822 C C . TRP A 1 118 ? -2.330 -2.364 11.115 1.00 86.31 118 TRP A C 1
ATOM 824 O O . TRP A 1 118 ? -1.744 -2.625 10.064 1.00 86.31 118 TRP A O 1
ATOM 834 N N . GLY A 1 119 ? -2.139 -1.218 11.775 1.00 83.81 119 GLY A N 1
ATOM 835 C CA . GLY A 1 119 ? -1.193 -0.189 11.342 1.00 83.81 119 GLY A CA 1
ATOM 836 C C . GLY A 1 119 ? 0.224 -0.747 11.174 1.00 83.81 119 GLY A C 1
ATOM 837 O O . GLY A 1 119 ? 0.830 -0.574 10.122 1.00 83.81 119 GLY A O 1
ATOM 838 N N . GLN A 1 120 ? 0.721 -1.523 12.142 1.00 85.50 120 GLN A N 1
ATOM 839 C CA . GLN A 1 120 ? 2.053 -2.137 12.069 1.00 85.50 120 GLN A CA 1
ATOM 840 C C . GLN A 1 120 ? 2.186 -3.131 10.908 1.00 85.50 120 GLN A C 1
ATOM 842 O O . GLN A 1 120 ? 3.255 -3.251 10.310 1.00 85.50 120 GLN A O 1
ATOM 847 N N . ARG A 1 121 ? 1.117 -3.869 10.588 1.00 84.50 121 ARG A N 1
ATOM 848 C CA . ARG A 1 121 ? 1.094 -4.800 9.448 1.00 84.50 121 ARG A CA 1
ATOM 849 C C . ARG A 1 121 ? 1.195 -4.047 8.123 1.00 84.50 121 ARG A C 1
ATOM 851 O O . ARG A 1 121 ? 2.000 -4.439 7.280 1.00 84.50 121 ARG A O 1
ATOM 858 N N . ILE A 1 122 ? 0.422 -2.971 7.958 1.00 84.00 122 ILE A N 1
ATOM 859 C CA . ILE A 1 122 ? 0.480 -2.131 6.754 1.00 84.00 122 ILE A CA 1
ATOM 860 C C . ILE A 1 122 ? 1.857 -1.478 6.628 1.00 84.00 122 ILE A C 1
ATOM 862 O O . ILE A 1 122 ? 2.449 -1.538 5.555 1.00 84.00 122 ILE A O 1
ATOM 866 N N . ASP A 1 123 ? 2.393 -0.913 7.710 1.00 83.38 123 ASP A N 1
ATOM 867 C CA . ASP A 1 123 ? 3.713 -0.276 7.703 1.00 83.38 123 ASP A CA 1
ATOM 868 C C . ASP A 1 123 ? 4.825 -1.264 7.321 1.00 83.38 123 ASP A C 1
ATOM 870 O O . ASP A 1 123 ? 5.664 -0.969 6.467 1.00 83.38 123 ASP A O 1
ATOM 874 N N . ARG A 1 124 ? 4.791 -2.484 7.872 1.00 83.31 124 ARG A N 1
ATOM 875 C CA . ARG A 1 124 ? 5.749 -3.541 7.525 1.00 83.31 124 ARG A CA 1
ATOM 876 C C . ARG A 1 124 ? 5.664 -3.932 6.056 1.00 83.31 124 ARG A C 1
ATOM 878 O O . ARG A 1 124 ? 6.700 -4.020 5.408 1.00 83.31 124 ARG A O 1
ATOM 885 N N . SER A 1 125 ? 4.463 -4.158 5.532 1.00 83.75 125 SER A N 1
ATOM 886 C CA . SER A 1 125 ? 4.290 -4.527 4.124 1.00 83.75 125 SER A CA 1
ATOM 887 C C . SER A 1 125 ? 4.694 -3.394 3.191 1.00 83.75 125 SER A C 1
ATOM 889 O O . SER A 1 125 ? 5.449 -3.624 2.256 1.00 83.75 125 SER A O 1
ATOM 891 N N . ALA A 1 126 ? 4.290 -2.156 3.478 1.00 81.25 126 ALA A N 1
ATOM 892 C CA . ALA A 1 126 ? 4.711 -1.002 2.694 1.00 81.25 126 ALA A CA 1
ATOM 893 C C . ALA A 1 126 ? 6.237 -0.807 2.738 1.00 81.25 126 ALA A C 1
ATOM 895 O O . ALA A 1 126 ? 6.834 -0.398 1.746 1.00 81.25 126 ALA A O 1
ATOM 896 N N . SER A 1 127 ? 6.876 -1.131 3.864 1.00 83.50 127 SER A N 1
ATOM 897 C CA . SER A 1 127 ? 8.335 -1.125 3.988 1.00 83.50 127 SER A CA 1
ATOM 898 C C . SER A 1 127 ? 9.000 -2.240 3.191 1.00 83.50 127 SER A C 1
ATOM 900 O O . SER A 1 127 ? 10.020 -1.974 2.569 1.00 83.50 127 SER A O 1
ATOM 902 N N . GLN A 1 128 ? 8.419 -3.442 3.161 1.00 84.50 128 GLN A N 1
ATOM 903 C CA . GLN A 1 128 ? 8.904 -4.553 2.336 1.00 84.50 128 GLN A CA 1
ATOM 904 C C . GLN A 1 128 ? 8.817 -4.222 0.845 1.00 84.50 128 GLN A C 1
ATOM 906 O O . GLN A 1 128 ? 9.779 -4.414 0.116 1.00 84.50 128 GLN A O 1
ATOM 911 N N . GLU A 1 129 ? 7.715 -3.623 0.391 1.00 80.69 129 GLU A N 1
ATOM 912 C CA . GLU A 1 129 ? 7.571 -3.225 -1.016 1.00 80.69 129 GLU A CA 1
ATOM 913 C C . GLU A 1 129 ? 8.581 -2.156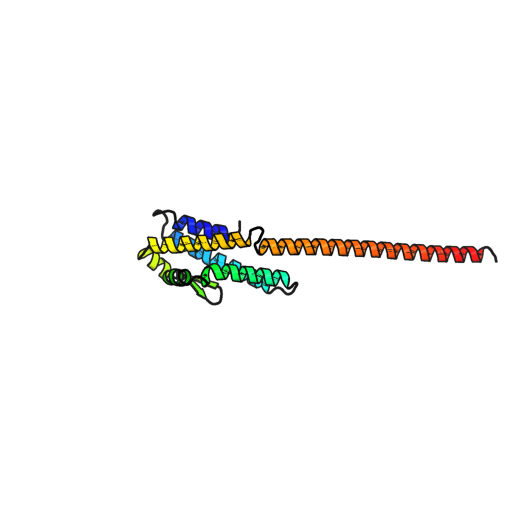 -1.455 1.00 80.69 129 GLU A C 1
ATOM 915 O O . GLU A 1 129 ? 8.945 -2.089 -2.630 1.00 80.69 129 GLU A O 1
ATOM 920 N N . LEU A 1 130 ? 9.040 -1.327 -0.514 1.00 76.94 130 LEU A N 1
ATOM 921 C CA . LEU A 1 130 ? 10.037 -0.278 -0.733 1.00 76.94 130 LEU A CA 1
ATOM 922 C C . LEU A 1 130 ? 11.472 -0.722 -0.426 1.00 76.94 130 LEU A C 1
ATOM 924 O O . LEU A 1 130 ? 12.399 0.063 -0.646 1.00 76.94 130 LEU A O 1
ATOM 928 N N . ASP A 1 131 ? 11.669 -1.926 0.112 1.00 81.56 131 ASP A N 1
ATOM 929 C CA . ASP A 1 131 ? 13.000 -2.441 0.404 1.00 81.56 131 ASP A CA 1
ATOM 930 C C . ASP A 1 131 ? 13.734 -2.874 -0.878 1.00 81.56 131 ASP A C 1
ATOM 932 O O . ASP A 1 131 ? 13.180 -2.879 -1.979 1.00 81.56 131 ASP A O 1
ATOM 936 N N . ALA A 1 132 ? 15.019 -3.216 -0.745 1.00 68.88 132 ALA A N 1
ATOM 937 C CA . ALA A 1 132 ? 15.865 -3.579 -1.883 1.00 68.88 132 ALA A CA 1
ATOM 938 C C . ALA A 1 132 ? 15.404 -4.848 -2.631 1.00 68.88 132 ALA A C 1
ATOM 940 O O . ALA A 1 132 ? 15.774 -5.028 -3.790 1.00 68.88 132 ALA A O 1
ATOM 941 N N . THR A 1 133 ? 14.623 -5.702 -1.972 1.00 75.12 133 THR A N 1
ATOM 942 C CA . THR A 1 133 ? 14.021 -6.946 -2.474 1.00 75.12 133 THR A CA 1
ATOM 943 C C . THR A 1 133 ? 12.530 -6.814 -2.805 1.00 75.12 133 THR A C 1
ATOM 945 O O . THR A 1 133 ? 11.926 -7.770 -3.286 1.00 75.12 133 THR A O 1
ATOM 948 N N . GLY A 1 134 ? 11.936 -5.648 -2.548 1.00 77.25 134 GLY A N 1
ATOM 949 C CA . GLY A 1 134 ? 10.539 -5.346 -2.813 1.00 77.25 134 GLY A CA 1
ATOM 950 C C . GLY A 1 134 ? 10.248 -5.125 -4.291 1.00 77.25 134 GLY A C 1
ATOM 951 O O . GLY A 1 134 ? 11.136 -4.822 -5.098 1.00 77.25 134 GLY A O 1
ATOM 952 N N . HIS A 1 135 ? 8.969 -5.206 -4.658 1.00 76.88 135 HIS A N 1
ATOM 953 C CA . HIS A 1 135 ? 8.555 -5.088 -6.053 1.00 76.88 135 HIS A CA 1
ATOM 954 C C . HIS A 1 135 ? 8.886 -3.717 -6.665 1.00 76.88 135 HIS A C 1
ATOM 956 O O . HIS A 1 135 ? 9.125 -3.632 -7.870 1.00 76.88 135 HIS A O 1
ATOM 962 N N . VAL A 1 136 ? 8.966 -2.644 -5.865 1.00 77.19 136 VAL A N 1
ATOM 963 C CA . VAL A 1 136 ? 9.371 -1.313 -6.358 1.00 77.19 136 VAL A CA 1
ATOM 964 C C . VAL A 1 136 ? 10.850 -1.292 -6.755 1.00 77.19 136 VAL A C 1
ATOM 966 O O . VAL A 1 136 ? 11.199 -0.747 -7.806 1.00 77.19 136 VAL A O 1
ATOM 969 N N . SER A 1 137 ? 11.721 -1.898 -5.946 1.00 73.19 137 SER A N 1
ATOM 970 C CA . SER A 1 137 ? 13.157 -2.001 -6.238 1.00 73.19 137 SER A CA 1
ATOM 971 C C . SER A 1 137 ? 13.421 -2.899 -7.449 1.00 73.19 137 SER A C 1
ATOM 973 O O . SER A 1 137 ? 14.216 -2.548 -8.330 1.00 73.19 137 SER A O 1
ATOM 975 N N . ASP A 1 138 ? 12.690 -4.010 -7.556 1.00 77.06 138 ASP A N 1
ATOM 976 C CA . ASP A 1 138 ? 12.739 -4.903 -8.714 1.00 77.06 138 ASP A CA 1
ATOM 977 C C . ASP A 1 138 ? 12.307 -4.189 -9.997 1.00 77.06 138 ASP A C 1
ATOM 979 O O . ASP A 1 138 ? 13.028 -4.222 -11.000 1.00 77.06 138 ASP A O 1
ATOM 983 N N . ALA A 1 139 ? 11.170 -3.489 -9.970 1.00 73.44 139 ALA A N 1
ATOM 984 C CA . ALA A 1 139 ? 10.682 -2.721 -11.111 1.00 73.44 139 ALA A CA 1
ATOM 985 C C . ALA A 1 139 ? 11.696 -1.645 -11.537 1.00 73.44 139 ALA A C 1
ATOM 987 O O . ALA A 1 139 ? 11.984 -1.488 -12.728 1.00 73.44 139 ALA A O 1
ATOM 988 N N . PHE A 1 140 ? 12.302 -0.943 -10.575 1.00 73.31 140 PHE A N 1
ATOM 989 C CA . PHE A 1 140 ? 13.330 0.060 -10.846 1.00 73.31 140 PHE A CA 1
ATOM 990 C C . PHE A 1 140 ? 14.599 -0.553 -11.453 1.00 73.31 140 PHE A C 1
ATOM 992 O O . PHE A 1 140 ? 15.130 -0.032 -12.436 1.00 73.31 140 PHE A O 1
ATOM 999 N N . SER A 1 141 ? 15.058 -1.690 -10.932 1.00 75.00 141 SER A N 1
ATOM 1000 C CA . SER A 1 141 ? 16.220 -2.418 -11.456 1.00 75.00 141 SER A CA 1
ATOM 1001 C C . SER A 1 141 ? 15.994 -2.887 -12.895 1.00 75.00 141 SER A C 1
ATOM 1003 O O . SER A 1 141 ? 16.872 -2.747 -13.754 1.00 75.00 141 SER A O 1
ATOM 1005 N N . LYS A 1 142 ? 14.788 -3.377 -13.201 1.00 76.31 142 LYS A N 1
ATOM 1006 C CA . LYS A 1 142 ? 14.396 -3.773 -14.561 1.00 76.31 142 LYS A CA 1
ATOM 1007 C C . LYS A 1 142 ? 14.326 -2.564 -15.496 1.00 76.31 142 LYS A C 1
ATOM 1009 O O . LYS A 1 142 ? 14.862 -2.636 -16.603 1.00 76.31 142 LYS A O 1
ATOM 1014 N N . LEU A 1 143 ? 13.773 -1.434 -15.046 1.00 77.94 143 LEU A N 1
ATOM 1015 C CA . LEU A 1 143 ? 13.749 -0.188 -15.820 1.00 77.94 143 LEU A CA 1
ATOM 1016 C C . LEU A 1 143 ? 15.166 0.314 -16.129 1.00 77.94 143 LEU A C 1
ATOM 1018 O O . LEU A 1 143 ? 15.451 0.689 -17.264 1.00 77.94 143 LEU A O 1
ATOM 1022 N N . GLN A 1 144 ? 16.087 0.264 -15.162 1.00 74.25 144 GLN A N 1
ATOM 1023 C CA . GLN A 1 144 ? 17.492 0.601 -15.406 1.00 74.25 144 GLN A CA 1
ATOM 1024 C C . GLN A 1 144 ? 18.131 -0.320 -16.448 1.00 74.25 144 GLN A C 1
ATOM 1026 O O . GLN A 1 144 ? 18.882 0.145 -17.308 1.00 74.25 144 GLN A O 1
ATOM 1031 N N . HIS A 1 145 ? 17.843 -1.622 -16.396 1.00 77.50 145 HIS A N 1
ATOM 1032 C CA . HIS A 1 145 ? 18.365 -2.564 -17.379 1.00 77.50 145 HIS A CA 1
ATOM 1033 C C . HIS A 1 145 ? 17.832 -2.268 -18.787 1.00 77.50 145 HIS A C 1
ATOM 1035 O O . HIS A 1 145 ? 18.601 -2.258 -19.752 1.00 77.50 145 HIS A O 1
ATOM 1041 N N . GLN A 1 146 ? 16.543 -1.949 -18.904 1.00 81.00 146 GLN A N 1
ATOM 1042 C CA . GLN A 1 146 ? 15.935 -1.530 -20.164 1.00 81.00 146 GLN A CA 1
ATOM 1043 C C . GLN A 1 146 ? 16.506 -0.209 -20.677 1.00 81.00 146 GLN A C 1
ATOM 1045 O O . GLN A 1 146 ? 16.825 -0.119 -21.859 1.00 81.00 146 GLN A O 1
ATOM 1050 N N . ALA A 1 147 ? 16.711 0.781 -19.805 1.00 73.38 147 ALA A N 1
ATOM 1051 C CA . ALA A 1 147 ? 17.327 2.053 -20.171 1.00 73.38 147 ALA A CA 1
ATOM 1052 C C . ALA A 1 147 ? 18.742 1.849 -20.733 1.00 73.38 147 ALA A C 1
ATOM 1054 O O .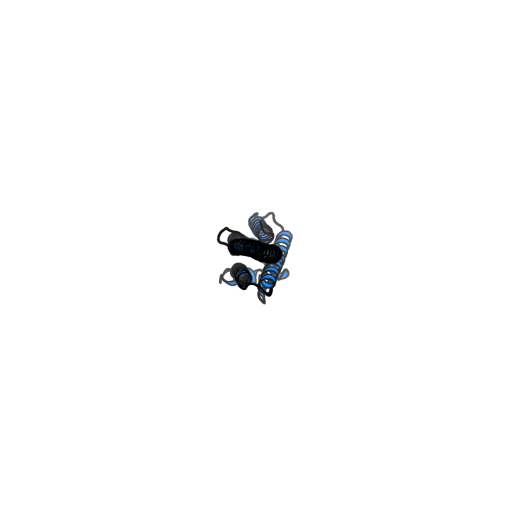 ALA A 1 147 ? 19.063 2.378 -21.793 1.00 73.38 147 ALA A O 1
ATOM 1055 N N . ARG A 1 148 ? 19.561 0.999 -20.095 1.00 80.19 148 ARG A N 1
ATOM 1056 C CA . ARG A 1 148 ? 20.894 0.633 -20.610 1.00 80.19 148 ARG A CA 1
ATOM 1057 C C . ARG A 1 148 ? 20.820 -0.108 -21.944 1.00 80.19 148 ARG A C 1
ATOM 1059 O O . ARG A 1 148 ? 21.647 0.121 -22.821 1.00 80.19 148 ARG A O 1
ATOM 1066 N N . LYS A 1 149 ? 19.835 -0.994 -22.118 1.00 83.56 149 LYS A N 1
ATOM 1067 C CA . LYS A 1 149 ? 19.616 -1.693 -23.390 1.00 83.56 149 LYS A CA 1
ATOM 1068 C C . LYS A 1 149 ? 19.229 -0.714 -24.499 1.00 83.56 149 LYS A C 1
ATOM 1070 O O . LYS A 1 149 ? 19.741 -0.836 -25.608 1.00 83.56 149 LYS A O 1
ATOM 1075 N N . LEU A 1 150 ? 18.360 0.249 -24.203 1.00 83.50 150 LEU A N 1
ATOM 1076 C CA . LEU A 1 150 ? 17.949 1.281 -25.148 1.00 83.50 150 LEU A CA 1
ATOM 1077 C C . LEU A 1 150 ? 19.123 2.194 -25.519 1.00 83.50 150 LEU A C 1
ATOM 1079 O O . LEU A 1 150 ? 19.314 2.476 -26.695 1.00 83.50 150 LEU A O 1
ATOM 1083 N N . ASP A 1 151 ? 19.946 2.588 -24.550 1.00 83.06 151 ASP A N 1
ATOM 1084 C CA . ASP A 1 151 ? 21.156 3.385 -24.779 1.00 83.06 151 ASP A CA 1
ATOM 1085 C C . ASP A 1 151 ? 22.175 2.647 -25.669 1.00 83.06 151 ASP A C 1
ATOM 1087 O O . ASP A 1 151 ? 22.684 3.190 -26.654 1.00 83.06 151 ASP A O 1
ATOM 1091 N N . ALA A 1 152 ? 22.385 1.351 -25.415 1.00 82.56 152 ALA A N 1
ATOM 1092 C CA . ALA A 1 152 ? 23.210 0.501 -26.270 1.00 82.56 152 ALA A CA 1
ATOM 1093 C C . ALA A 1 152 ? 22.637 0.382 -27.695 1.00 82.56 152 ALA A C 1
ATOM 1095 O O . ALA A 1 152 ? 23.386 0.427 -28.673 1.00 82.56 152 ALA A O 1
ATOM 1096 N N . GLN A 1 153 ? 21.312 0.267 -27.835 1.00 86.25 153 GLN A N 1
ATOM 1097 C CA . GLN A 1 153 ? 20.641 0.245 -29.138 1.00 86.25 153 GLN A CA 1
ATOM 1098 C C . GLN A 1 153 ? 20.779 1.579 -29.879 1.00 86.25 153 GLN A C 1
ATOM 1100 O O . GLN A 1 153 ? 21.085 1.574 -31.071 1.00 86.25 153 GLN A O 1
ATOM 1105 N N . GLN A 1 154 ? 20.607 2.712 -29.194 1.00 83.12 154 GLN A N 1
ATOM 1106 C CA . GLN A 1 154 ? 20.799 4.045 -29.772 1.00 83.12 154 GLN A CA 1
ATOM 1107 C C . GLN A 1 154 ? 22.247 4.245 -30.231 1.00 83.12 154 GLN A C 1
ATOM 1109 O O . GLN A 1 154 ? 22.482 4.698 -31.352 1.00 83.12 154 GLN A O 1
ATOM 1114 N N . SER A 1 155 ? 23.216 3.818 -29.420 1.00 84.19 155 SER A N 1
ATOM 1115 C CA . SER A 1 155 ? 24.644 3.873 -29.749 1.00 84.19 155 SER A CA 1
ATOM 1116 C C . SER A 1 155 ? 24.999 3.008 -30.964 1.00 84.19 155 SER A C 1
ATOM 1118 O O . SER A 1 155 ? 25.737 3.440 -31.856 1.00 84.19 155 SER A O 1
ATOM 1120 N N . ALA A 1 156 ? 24.440 1.797 -31.047 1.00 82.44 156 ALA A N 1
ATOM 1121 C CA . ALA A 1 156 ? 24.621 0.913 -32.194 1.00 82.44 156 ALA A CA 1
ATOM 1122 C C . ALA A 1 156 ? 24.000 1.500 -33.472 1.00 82.44 156 ALA A C 1
ATOM 1124 O O . ALA A 1 156 ? 24.619 1.450 -34.536 1.00 82.44 156 ALA A O 1
ATOM 1125 N N . LEU A 1 157 ? 22.814 2.110 -33.371 1.00 86.94 157 LEU A N 1
ATOM 1126 C CA . LEU A 1 157 ? 22.146 2.759 -34.499 1.00 86.94 157 LEU A CA 1
ATOM 1127 C C . LEU A 1 157 ? 22.942 3.970 -35.006 1.00 86.94 157 LEU A C 1
ATOM 1129 O O . LEU A 1 157 ? 23.131 4.124 -36.212 1.00 86.94 157 LEU A O 1
ATOM 1133 N N . ALA A 1 158 ? 23.460 4.797 -34.093 1.00 83.88 158 ALA A N 1
ATOM 1134 C CA . ALA A 1 158 ? 24.318 5.930 -34.430 1.00 83.88 158 ALA A CA 1
ATOM 1135 C C . ALA A 1 158 ? 25.595 5.471 -35.153 1.00 83.88 158 ALA A C 1
ATOM 1137 O O . ALA A 1 158 ? 25.953 6.020 -36.197 1.00 83.88 158 ALA A O 1
ATOM 1138 N N . SER A 1 159 ? 26.230 4.408 -34.654 1.00 81.69 159 SER A N 1
ATOM 1139 C CA . SER A 1 159 ? 27.422 3.810 -35.269 1.00 81.69 159 SER A CA 1
ATOM 1140 C C . SER A 1 159 ? 27.125 3.236 -36.661 1.00 81.69 159 SER A C 1
ATOM 1142 O O . SER A 1 159 ? 27.883 3.457 -37.605 1.00 81.69 159 SER A O 1
ATOM 1144 N N . ALA A 1 160 ? 25.988 2.554 -36.833 1.00 79.81 160 ALA A N 1
ATOM 1145 C CA . ALA A 1 160 ? 25.543 2.052 -38.133 1.00 79.81 160 ALA A CA 1
ATOM 1146 C C . ALA A 1 160 ? 25.248 3.192 -39.128 1.00 79.81 160 ALA A C 1
ATOM 1148 O O . ALA A 1 160 ? 25.586 3.091 -40.312 1.00 79.81 160 ALA A O 1
ATOM 1149 N N . GLY A 1 161 ? 24.674 4.302 -38.654 1.00 78.38 161 GLY A N 1
ATOM 1150 C CA . GLY A 1 161 ? 24.470 5.518 -39.444 1.00 78.38 161 GLY A CA 1
ATOM 1151 C C . GLY A 1 161 ? 25.787 6.125 -39.936 1.00 78.38 161 GLY A C 1
ATOM 1152 O O . GLY A 1 161 ? 25.914 6.443 -41.120 1.00 78.38 161 GLY A O 1
ATOM 1153 N N . GLN A 1 162 ? 26.798 6.205 -39.067 1.00 79.56 162 GLN A N 1
ATOM 1154 C CA . GLN A 1 162 ? 28.142 6.673 -39.427 1.00 79.56 162 GLN A CA 1
ATOM 1155 C C . GLN A 1 162 ? 28.829 5.741 -40.434 1.00 79.56 162 GLN A C 1
ATOM 1157 O O . GLN A 1 162 ? 29.376 6.213 -41.431 1.00 79.56 162 GLN A O 1
ATOM 1162 N N . ALA A 1 163 ? 28.748 4.423 -40.232 1.00 74.56 163 ALA A N 1
ATOM 1163 C CA . ALA A 1 163 ? 29.296 3.442 -41.168 1.00 74.56 163 ALA A CA 1
ATOM 1164 C C . ALA A 1 163 ? 28.632 3.543 -42.552 1.00 74.56 163 ALA A C 1
ATOM 1166 O O . ALA A 1 163 ? 29.311 3.524 -43.579 1.00 74.56 163 ALA A O 1
ATOM 1167 N N . THR A 1 164 ? 27.310 3.731 -42.591 1.00 77.44 164 THR A N 1
ATOM 1168 C CA . THR A 1 164 ? 26.561 3.931 -43.840 1.00 77.44 164 THR A CA 1
ATOM 1169 C C . THR A 1 164 ? 26.984 5.221 -44.550 1.00 77.44 164 THR A C 1
ATOM 1171 O O . THR A 1 164 ? 27.163 5.228 -45.771 1.00 77.44 164 THR A O 1
ATOM 1174 N N . ALA A 1 165 ? 27.190 6.312 -43.805 1.00 73.50 165 ALA A N 1
ATOM 1175 C CA . ALA A 1 165 ? 27.678 7.574 -44.356 1.00 73.50 165 ALA A CA 1
ATOM 1176 C C . ALA A 1 165 ? 29.104 7.445 -44.928 1.00 73.50 165 ALA A C 1
ATOM 1178 O O . ALA A 1 165 ? 29.363 7.927 -46.032 1.00 73.50 165 ALA A O 1
ATOM 1179 N N . ALA A 1 166 ? 29.998 6.737 -44.230 1.00 70.69 166 ALA A N 1
ATOM 1180 C CA . ALA A 1 166 ? 31.366 6.475 -44.680 1.00 70.69 166 ALA A CA 1
ATOM 1181 C C . ALA A 1 166 ? 31.422 5.586 -45.939 1.00 70.69 166 ALA A C 1
ATOM 1183 O O . ALA A 1 166 ? 32.226 5.819 -46.846 1.00 70.69 166 ALA A O 1
ATOM 1184 N N . TYR A 1 167 ? 30.534 4.595 -46.051 1.00 69.12 167 TYR A N 1
ATOM 1185 C CA . TYR A 1 167 ? 30.414 3.792 -47.271 1.00 69.12 167 TYR A CA 1
ATOM 1186 C C . TYR A 1 167 ? 29.973 4.635 -48.474 1.00 69.12 167 TYR A C 1
ATOM 1188 O O . TYR A 1 167 ? 30.539 4.502 -49.561 1.00 69.12 167 TYR A O 1
ATOM 1196 N N . ARG A 1 168 ? 29.002 5.540 -48.287 1.00 67.94 168 ARG A N 1
ATOM 1197 C CA . ARG A 1 168 ? 28.534 6.437 -49.355 1.00 67.94 168 ARG A CA 1
ATOM 1198 C C . ARG A 1 168 ? 29.616 7.418 -49.806 1.00 67.94 168 ARG A C 1
ATOM 1200 O O . ARG A 1 168 ? 29.787 7.592 -51.008 1.00 67.94 168 ARG A O 1
ATOM 1207 N N . SER A 1 169 ? 30.373 8.021 -48.889 1.00 68.69 169 SER A N 1
ATOM 1208 C CA . SER A 1 169 ? 31.452 8.951 -49.258 1.00 68.69 169 SER A CA 1
ATOM 1209 C C . SER A 1 169 ? 32.572 8.261 -50.043 1.00 68.69 169 SER A C 1
ATOM 1211 O O . SER A 1 169 ? 33.034 8.795 -51.052 1.00 68.69 169 SER A O 1
ATOM 1213 N N . THR A 1 170 ? 32.948 7.043 -49.646 1.00 69.31 170 THR A N 1
ATOM 1214 C CA . THR A 1 170 ? 33.990 6.255 -50.325 1.00 69.31 170 THR A CA 1
ATOM 1215 C C . THR A 1 170 ? 33.555 5.810 -51.726 1.00 69.31 170 THR A C 1
ATOM 1217 O O . THR A 1 170 ? 34.346 5.860 -52.671 1.00 69.31 170 THR A O 1
ATOM 1220 N N . ALA A 1 171 ? 32.289 5.407 -51.892 1.00 65.19 171 ALA A N 1
ATOM 1221 C CA . ALA A 1 171 ? 31.734 5.051 -53.197 1.00 65.19 171 ALA A CA 1
ATOM 1222 C C . ALA A 1 171 ? 31.720 6.254 -54.157 1.00 65.19 171 ALA A C 1
ATOM 1224 O O . ALA A 1 171 ? 32.193 6.134 -55.287 1.00 65.19 171 ALA A O 1
ATOM 1225 N N . SER A 1 172 ? 31.278 7.427 -53.687 1.00 64.69 172 SER A N 1
ATOM 1226 C CA . SER A 1 172 ? 31.280 8.665 -54.477 1.00 64.69 172 SER A CA 1
ATOM 1227 C C . SER A 1 172 ? 32.693 9.090 -54.891 1.00 64.69 172 SER A C 1
ATOM 1229 O O . SER A 1 172 ? 32.916 9.448 -56.045 1.00 64.69 172 SER A O 1
ATOM 1231 N N . GLN A 1 173 ? 33.677 8.995 -53.991 1.00 62.59 173 GLN A N 1
ATOM 1232 C CA . GLN A 1 173 ? 35.074 9.329 -54.302 1.00 62.59 173 GLN A CA 1
ATOM 1233 C C . GLN A 1 173 ? 35.693 8.389 -55.342 1.00 62.59 173 GLN A C 1
ATOM 1235 O O . GLN A 1 173 ? 36.417 8.846 -56.226 1.00 62.59 173 GLN A O 1
ATOM 1240 N N . ARG A 1 174 ? 35.381 7.087 -55.292 1.00 60.09 174 ARG A N 1
ATOM 1241 C CA . ARG A 1 174 ? 35.823 6.129 -56.319 1.00 60.09 174 ARG A CA 1
ATOM 1242 C C . ARG A 1 174 ? 35.209 6.420 -57.685 1.00 60.09 174 ARG A C 1
ATOM 1244 O O . ARG A 1 174 ? 35.899 6.288 -58.689 1.00 60.09 174 ARG A O 1
ATOM 1251 N N . GLN A 1 175 ? 33.948 6.839 -57.723 1.00 60.03 175 GLN A N 1
ATOM 1252 C CA . GLN A 1 175 ? 33.253 7.172 -58.966 1.00 60.03 175 GLN A CA 1
ATOM 1253 C C . GLN A 1 175 ? 33.829 8.432 -59.627 1.00 60.03 175 GLN A C 1
ATOM 1255 O O . GLN A 1 175 ? 34.057 8.440 -60.835 1.00 60.03 175 GLN A O 1
ATOM 1260 N N . VAL A 1 176 ? 34.150 9.456 -58.829 1.00 61.97 176 VAL A N 1
ATOM 1261 C CA . VAL A 1 176 ? 34.843 10.664 -59.304 1.00 61.97 176 VAL A CA 1
ATOM 1262 C C . VAL A 1 176 ? 36.259 10.326 -59.774 1.00 61.97 176 VAL A C 1
ATOM 1264 O O . VAL A 1 176 ? 36.651 10.737 -60.858 1.00 61.97 176 VAL A O 1
ATOM 1267 N N . GLY A 1 177 ? 37.010 9.518 -59.018 1.00 59.94 177 GLY A N 1
ATOM 1268 C CA . GLY A 1 177 ? 38.361 9.099 -59.403 1.00 59.94 177 GLY A CA 1
ATOM 1269 C C . GLY A 1 177 ? 38.409 8.328 -60.727 1.00 59.94 177 GLY A C 1
ATOM 1270 O O . GLY A 1 177 ? 39.295 8.580 -61.539 1.00 59.94 177 GLY A O 1
ATOM 1271 N N . LEU A 1 178 ? 37.440 7.439 -60.979 1.00 58.97 178 LEU A N 1
ATOM 1272 C CA . LEU A 1 178 ? 37.349 6.686 -62.235 1.00 58.97 178 LEU A CA 1
ATOM 1273 C C . LEU A 1 178 ? 37.005 7.589 -63.431 1.00 58.97 178 LEU A C 1
ATOM 1275 O O . LEU A 1 178 ? 37.594 7.436 -64.500 1.00 58.97 178 LEU A O 1
ATOM 1279 N N . ALA A 1 179 ? 36.082 8.539 -63.243 1.00 60.00 179 ALA A N 1
ATOM 1280 C CA . ALA A 1 179 ? 35.688 9.495 -64.276 1.00 60.00 179 ALA A CA 1
ATOM 1281 C C . ALA A 1 179 ? 36.848 10.432 -64.656 1.00 60.00 179 ALA A C 1
ATOM 1283 O O . ALA A 1 179 ? 37.115 10.637 -65.839 1.00 60.00 179 ALA A O 1
ATOM 1284 N N . THR A 1 180 ? 37.592 10.929 -63.663 1.00 59.22 180 THR A N 1
ATOM 1285 C CA . THR A 1 180 ? 38.781 11.760 -63.897 1.00 59.22 180 THR A CA 1
ATOM 1286 C C . THR A 1 180 ? 39.866 10.979 -64.636 1.00 59.22 180 THR A C 1
ATOM 1288 O O . THR A 1 180 ? 40.442 11.494 -65.592 1.00 59.22 180 THR A O 1
ATOM 1291 N N . TYR A 1 181 ? 40.105 9.718 -64.256 1.00 59.25 181 TYR A N 1
ATOM 1292 C CA . TYR A 1 181 ? 41.101 8.875 -64.921 1.00 59.25 181 TYR A CA 1
ATOM 1293 C C . TYR A 1 181 ? 40.731 8.595 -66.382 1.00 59.25 181 TYR A C 1
ATOM 1295 O O . TYR A 1 181 ? 41.596 8.653 -67.242 1.00 59.25 181 TYR A O 1
ATOM 1303 N N . GLN A 1 182 ? 39.453 8.354 -66.695 1.00 57.06 182 GLN A N 1
ATOM 1304 C CA . GLN A 1 182 ? 39.005 8.139 -68.078 1.00 57.06 182 GLN A CA 1
ATOM 1305 C C . GLN A 1 182 ? 39.121 9.394 -68.955 1.00 57.06 182 GLN A C 1
ATOM 1307 O O . GLN A 1 182 ? 39.411 9.271 -70.141 1.00 57.06 182 GLN A O 1
ATOM 1312 N N . SER A 1 183 ? 38.954 10.593 -68.388 1.00 61.22 183 SER A N 1
ATOM 1313 C CA . SER A 1 183 ? 39.091 11.854 -69.134 1.00 61.22 183 SER A CA 1
ATOM 1314 C C . SER A 1 183 ? 40.532 12.268 -69.460 1.00 61.22 183 SER A C 1
ATOM 1316 O O . SER A 1 183 ? 40.722 13.133 -70.305 1.00 61.22 183 SER A O 1
ATOM 1318 N N . SER A 1 184 ? 41.547 11.683 -68.814 1.00 59.53 184 SER A N 1
ATOM 1319 C CA . SER A 1 184 ? 42.957 12.056 -69.019 1.00 59.53 184 SER A CA 1
ATOM 1320 C C . SER A 1 184 ? 43.725 11.142 -69.982 1.00 59.53 184 SER A C 1
ATOM 1322 O O . SER A 1 184 ? 44.930 11.319 -70.143 1.00 59.53 184 SER A O 1
ATOM 1324 N N . ILE A 1 185 ? 43.068 10.132 -70.563 1.00 60.50 185 ILE A N 1
ATOM 1325 C CA . ILE A 1 185 ? 43.684 9.153 -71.485 1.00 60.50 185 ILE A CA 1
ATOM 1326 C C . ILE A 1 185 ? 43.031 9.148 -72.878 1.00 60.50 185 ILE A C 1
ATOM 1328 O O . ILE A 1 185 ? 43.395 8.313 -73.705 1.00 60.50 185 ILE A O 1
ATOM 1332 N N . GLY A 1 186 ? 42.074 10.047 -73.130 1.00 49.25 186 GLY A N 1
ATOM 1333 C CA . GLY A 1 186 ? 41.467 10.294 -74.444 1.00 49.25 186 GLY A CA 1
ATOM 1334 C C . GLY A 1 186 ? 41.862 11.662 -74.970 1.00 49.25 186 GLY A C 1
ATOM 1335 O O . GLY A 1 186 ? 42.014 11.776 -76.204 1.00 49.25 186 GLY A O 1
#

Organism: NCBI:txid410659

Foldseek 3Di:
DDPLLVLLVVLLVLLVPPPPRDLVNNLVSVVSNLVVLQVLLVVLCVQLPDPDDNLSNVLSVVLLVLSLCLQPVDPVLQVLCVQLAWHQDPSGIDGDSVSVSVCCVPPVNSSSVSSNSSSVSSNVSVVQLVDCNHSVVVVVVVVVVVVVVVVVVVVVVVVVVVVVVVVVVVVVVVVVVVVVVVVVPD

pLDDT: mean 77.83, std 9.89, range [49.0, 94.31]

Radius of gyration: 30.09 Å; chains: 1; bounding box: 64×28×102 Å

Secondary structure (DSSP, 8-state):
--HHHHHHHHHHHHHHSTTTS-HHHHHHHHHHHHHHHHHHHHHHHHHHHSSS-HHHHHHHHHHHHHHHHHHHS-TTHHHHHHHTTEEEETTEEEE-HHHHHHHHHH-HHHHHHHHHHHHHHHHHHHHHHTSTTSHHHHHHHHHHHHHHHHHHHHHHHHHHHHHHHHHHHHHHHHHHHHHHHHHT--

InterPro domains:
  IPR010809 Flagellar hook-associated protein 2, C-terminal [PF07195] (42-160)

Sequence (186 aa):
MSDLQIQAGSLSQLASDGKTVSPQDLTSAVTALVSFFNTSTATVRTAAALPGDPVPAQDAKGIDQALMSTVANEPGSTNALAAIGITVQAGALSLNVKQLAQALDSNPDTTRATLGQWGQRIDRSASQELDATGHVSDAFSKLQHQARKLDAQQSALASAGQATAAYRSTASQRQVGLATYQSSIG

=== Feature glossary ===
Feature key, reading from the visual/contextual features back to the raw sequence:

Rendered structure images. Six rendered views show the 3D structure from the faces of a cube — i.e. along ±x, ±y, ±z. Rendering representation is drawn randomly per protein from cartoon (secondary-structure ribbons), sticks (backbone bonds), or molecular surface; coloring is either N→C rainbow (blue at the N-terminus through red at the C-terminus) or one color per chain.

Contact-map, Ramachandran, and PAE plots. The contact map is a binary N×N matrix image: pixel (i, j) is dark where Cα_i and Cα_j are within 8 Å and |i−j|>4. Because the |i−j|>4 filter removes local helical contacts, off-diagonal stripes parallel to the main diagonal indicate parallel β-sheets; stripes perpendicular to it indicate antiparallel β-sheets. The Ramachandr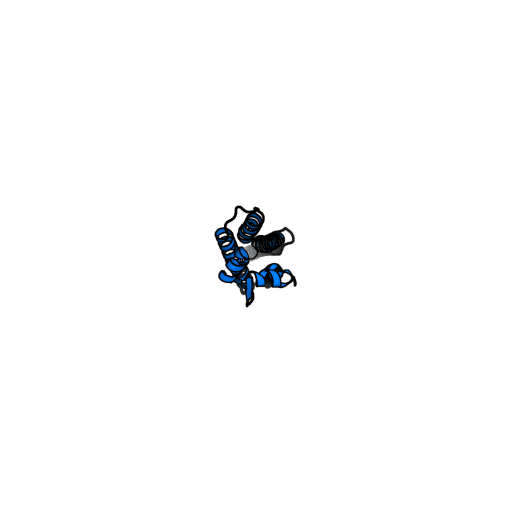an plot scatters every residue's (φ, ψ) pair against the sterically allowed regions. The PAE heatmap renders the predicted-aligned-error matrix.

InterPro / GO / CATH / organism. Database cross-references. InterPro integrates a dozen domain/family signature databases into unified entries with residue-range hits. GO terms attach function/process/location labels with evidence codes. CATH codes position the fold in a four-level structural taxonomy. Organism is the NCBI-taxonomy species name.

Nearest PDB structures. The Foldseek neighbor list gives the closest experimentally determined structures in the PDB, ranked by structural alignment. TM-score near 1 means near-identical fold; near 0.3 means only rough topology match. This is how one finds what a novel AlphaFold prediction most resembles in the solved-structure universe.

Predicted aligned error. PAE(i, j) answers: if I align the predicted and true structures on residue i, how far off (in Å) do I expect residue j to be? A block-diagonal PAE matrix with low values on the blocks and high values off-diagonal is the signature of a multi-domain protein with confidently predicted domains but uncertain inter-domain orientation.

Solvent-accessible surface area. Accessible surface area quantifies burial. A residue with SASA near zero is packed into the hydrophobic core; one with SASA >100 Å² sits on the surface. Computed here via the Shrake–Rupley numerical algorithm with a 1.4 Å probe.

B-factor. B-factor (Debye–Waller factor) reflects atomic displacement in the crystal lattice. It is an experimental observable (units Å²), not a prediction; low values mean the atom is pinned down, high values mean it moves or is heterogeneous across the crystal.

pLDDT. For AlphaFold models, the B-factor field carries pLDDT — the model's own estimate of local accuracy on a 0–100 scale. Regions with pLDDT<50 should be treated as essentially unmodeled; they often correspond to intrinsically disordered segments.

Backbone torsions (φ/ψ). φ (phi) and ψ (psi) are the two rotatable backbone dihedrals per residue: φ is the C(i-1)–N–Cα–C torsion, ψ is the N–Cα–C–N(i+1) torsion, both in degrees on (−180°, 180°]. α-helical residues cluster near (−60°, −45°); β-strand residues near (−120°, +130°). A Ramachandran plot is simply a scatter of (φ, ψ) for every residue.

Radius of gyration, Cα contacts, bounding box. Radius of gyration (Rg) is the root-mean-square distance of Cα atoms from their centroid — a single number for overall size and compactness. A globular domain of N residues has Rg ≈ 2.2·N^0.38 Å; an extended or disordered chain has a much larger Rg. The Cα contact count is the number of residue pairs whose Cα atoms are within 8 Å and are more than four positions apart in sequence — a standard proxy for tertiary packing density. The bounding box is the smallest axis-aligned box enclosing all Cα atoms.

Secondary structure (3-state, P-SEA). Three-state secondary structure (P-SEA) collapses the eight DSSP classes into helix (a), strand (b), and coil (c). P-SEA assigns these from Cα geometry alone — distances and angles — without requiring backbone oxygens, so it works on any Cα trace.

Secondary structure (8-state, DSSP). DSSP 8-state secondary structure assigns each residue one of H (α-helix), G (3₁₀-helix), I (π-helix), E (extended β-strand), B (isolated β-bridge), T (hydrogen-bonded turn), S (bend), or '-' (coil). The assignment is computed from backbone hydrogen-bond geometry via the Kabsch–Sander algorithm.

Foldseek 3Di. A 3Di character summarizes, for each residue, the relative orientation of the Cα frame of its nearest spatial neighbor. Because it encodes fold topology rather than chemistry, 3Di alignments detect remote structural similarity that sequence alignment misses.

mmCIF coordinates. The mmCIF block holds the 3D Cartesian coordinates of each backbone atom (N, Cα, C, O) in ångströms. mmCIF is the PDB's canonical archive format — a tagged-loop text representation of the atomic model.

Sequence. Sequence gives the chain of amino acids in standard one-letter code (A=alanine, C=cysteine, …, Y=tyrosine), read N→C. It is the only feature that is directly encoded by the gene; all structural features are derived from the folded form of this sequence.